Protein AF-A0A257VM19-F1 (afdb_monomer)

Foldseek 3Di:
DFLDDDPDDDDDDDPPDPPPDPVCPVVVVVVLVVQLVVCVVVVHNSVPDDDFQAHSVQQLVVNPPCRHVVSQAFDFDQKYKDWQDPDPPWIKIKIKGWAPPAPPPSFGWGAHNVGDIDGDSPPVHDDDADPVDHRDTDMDIDIGTDGDDPVVSVVVSVCRNPDFDKDWAQDPDPPGGTDIDTDD

pLDDT: mean 82.57, std 17.35, range [30.64, 97.19]

Solvent-accessible surface area (backbone atoms only — not comparable to full-atom values): 11112 Å² total; per-residue (Å²): 103,68,44,71,62,76,84,76,77,89,85,77,99,64,77,79,74,86,69,80,65,79,90,39,64,68,58,53,50,51,52,49,51,53,51,26,55,53,32,43,72,71,79,39,68,29,88,78,52,87,81,74,76,55,36,56,62,38,16,49,71,53,33,81,49,70,39,10,30,66,40,53,43,56,44,64,42,55,41,45,36,53,25,34,70,78,48,101,89,41,43,33,27,41,37,42,36,52,33,80,81,26,80,69,54,49,34,24,31,43,58,48,48,90,69,51,72,45,82,32,74,54,69,91,48,86,79,89,82,45,95,93,52,74,88,71,78,52,72,47,81,45,79,47,78,36,68,80,50,66,68,62,49,52,52,52,45,55,54,53,68,72,48,77,55,69,47,80,43,78,40,89,53,87,100,41,72,61,42,78,45,74,51,134

Mean predicted aligned error: 10.71 Å

Secondary structure (DSSP, 8-state):
-EEE---PPS----PPP----TT-HHHHHHHHHHHHHHHHHTTS-TTTS----S-HHHHHTT--STTSHHHHTT-B-SEEEEEEESSSS-EEEEEEEE-TTSTTSSPBEEE-TTS-EEE-TTSSS----BTTBPPP--EEEEEEESS--HHHHHHHHHHHHTSPPEEEEE--STT-SEEEEE--

Sequence (184 aa):
MACLCRRRRRGHHGGPPRLVRRDDAELLELVEMEVRELLSKYDFPGDDIPIVKGSALKALEGDQSDIGEPAIFGQQARWMDYSGPVTADAFEGITFFDHPTNPGHPTHWHVREDGWMGASLCFAEPRLLRKTEPLTLRYLLHLHRGAADQIRSDEAFSVFTMSTAYAVERSTKKHTTNEIHRLP

Radius of gyration: 19.86 Å; Cα contacts (8 Å, |Δi|>4): 270; chains: 1; bounding box: 45×41×55 Å

Structure (mmCIF, N/CA/C/O backbone):
data_AF-A0A257VM19-F1
#
_entry.id   AF-A0A257VM19-F1
#
loop_
_atom_site.group_PDB
_atom_site.id
_atom_site.type_symbol
_atom_site.label_atom_id
_atom_site.label_alt_id
_atom_site.label_comp_id
_atom_site.label_asym_id
_atom_site.label_entity_id
_atom_site.label_seq_id
_atom_site.pdbx_PDB_ins_code
_atom_site.Cartn_x
_atom_site.Cartn_y
_atom_site.Cartn_z
_atom_site.occupancy
_atom_site.B_iso_or_equiv
_atom_site.auth_seq_id
_atom_site.auth_comp_id
_atom_site.auth_asym_id
_atom_site.auth_atom_id
_atom_site.pdbx_PDB_model_num
ATOM 1 N N . MET A 1 1 ? 1.781 0.775 -7.401 1.00 36.59 1 MET A N 1
ATOM 2 C CA . MET A 1 1 ? 3.219 0.472 -7.226 1.00 36.59 1 MET A CA 1
ATOM 3 C C . MET A 1 1 ? 3.363 -1.042 -7.202 1.00 36.59 1 MET A C 1
ATOM 5 O O . MET A 1 1 ? 2.859 -1.668 -6.282 1.00 36.59 1 MET A O 1
ATOM 9 N N . ALA A 1 2 ? 3.908 -1.637 -8.264 1.00 31.80 2 ALA A N 1
ATOM 10 C CA . ALA A 1 2 ? 4.042 -3.088 -8.404 1.00 31.80 2 ALA A CA 1
ATOM 11 C C . ALA A 1 2 ? 5.532 -3.444 -8.429 1.00 31.80 2 ALA A C 1
ATOM 13 O O . ALA A 1 2 ? 6.249 -3.018 -9.337 1.00 31.80 2 ALA A O 1
ATOM 14 N N . CYS A 1 3 ? 6.013 -4.199 -7.440 1.00 38.19 3 CYS A N 1
ATOM 15 C CA . CYS A 1 3 ? 7.375 -4.726 -7.475 1.00 38.19 3 CYS A CA 1
ATOM 16 C C . CYS A 1 3 ? 7.392 -5.976 -8.368 1.00 38.19 3 CYS A C 1
ATOM 18 O O . CYS A 1 3 ? 7.113 -7.087 -7.924 1.00 38.19 3 CYS A O 1
ATOM 20 N N . LEU A 1 4 ? 7.623 -5.786 -9.671 1.00 36.88 4 LEU A N 1
ATOM 21 C CA . LEU A 1 4 ? 7.527 -6.857 -10.664 1.00 36.88 4 LEU A CA 1
ATOM 22 C C . LEU A 1 4 ? 8.773 -7.765 -10.617 1.00 36.88 4 LEU A C 1
ATOM 24 O O . LEU A 1 4 ? 9.817 -7.457 -11.197 1.00 36.88 4 LEU A O 1
ATOM 28 N N . CYS A 1 5 ? 8.667 -8.919 -9.958 1.00 30.64 5 CYS A N 1
ATOM 29 C CA . CYS A 1 5 ? 9.749 -9.899 -9.868 1.00 30.64 5 CYS A CA 1
ATOM 30 C C . CYS A 1 5 ? 9.895 -10.707 -11.178 1.00 30.64 5 CYS A C 1
ATOM 32 O O . CYS A 1 5 ? 9.277 -11.758 -11.361 1.00 30.64 5 CYS A O 1
ATOM 34 N N . ARG A 1 6 ? 10.732 -10.244 -12.121 1.00 31.14 6 ARG A N 1
ATOM 35 C CA . ARG A 1 6 ? 11.207 -11.065 -13.256 1.00 31.14 6 ARG A CA 1
ATOM 36 C C . ARG A 1 6 ? 12.610 -11.609 -12.978 1.00 31.14 6 ARG A C 1
ATOM 38 O O . ARG A 1 6 ? 13.604 -10.988 -13.345 1.00 31.14 6 ARG A O 1
ATOM 45 N N . ARG A 1 7 ? 12.713 -12.838 -12.459 1.00 33.19 7 ARG A N 1
ATOM 46 C CA . ARG A 1 7 ? 13.941 -13.643 -12.618 1.00 33.19 7 ARG A CA 1
ATOM 47 C C . ARG A 1 7 ? 14.093 -14.015 -14.099 1.00 33.19 7 ARG A C 1
ATOM 49 O O . ARG A 1 7 ? 13.407 -14.909 -14.592 1.00 33.19 7 ARG A O 1
ATOM 56 N N . ARG A 1 8 ? 14.974 -13.334 -14.842 1.00 38.38 8 ARG A N 1
ATOM 57 C CA . ARG A 1 8 ? 15.309 -13.726 -16.225 1.00 38.38 8 ARG A CA 1
ATOM 58 C C . ARG A 1 8 ? 15.985 -15.102 -16.230 1.00 38.38 8 ARG A C 1
ATOM 60 O O . ARG A 1 8 ? 17.098 -15.248 -15.730 1.00 38.38 8 ARG A O 1
ATOM 67 N N . ARG A 1 9 ? 15.372 -16.085 -16.903 1.00 39.03 9 ARG A N 1
ATOM 68 C CA . ARG A 1 9 ? 16.130 -17.185 -17.521 1.00 39.03 9 ARG A CA 1
ATOM 69 C C . ARG A 1 9 ? 17.025 -16.572 -18.606 1.00 39.03 9 ARG A C 1
ATOM 71 O O . ARG A 1 9 ? 16.548 -15.822 -19.456 1.00 39.03 9 ARG A O 1
ATOM 78 N N . ARG A 1 10 ? 18.333 -16.835 -18.536 1.00 40.00 10 ARG A N 1
ATOM 79 C CA . ARG A 1 10 ? 19.317 -16.391 -19.535 1.00 40.00 10 ARG A CA 1
ATOM 80 C C . ARG A 1 10 ? 18.990 -17.027 -20.889 1.00 40.00 10 ARG A C 1
ATOM 82 O O . ARG A 1 10 ? 18.909 -18.248 -20.966 1.00 40.00 10 ARG A O 1
ATOM 89 N N . GLY A 1 11 ? 18.849 -16.212 -21.936 1.00 41.19 11 GLY A N 1
ATOM 90 C CA . GLY A 1 11 ? 18.807 -16.702 -23.317 1.00 41.19 11 GLY A CA 1
ATOM 91 C C . GLY A 1 11 ? 17.977 -15.871 -24.295 1.00 41.19 11 GLY A C 1
ATOM 92 O O . GLY A 1 11 ? 16.984 -16.373 -24.805 1.00 41.19 11 GLY A O 1
ATOM 93 N N . HIS A 1 12 ? 18.384 -14.633 -24.600 1.00 34.91 12 HIS A N 1
ATOM 94 C CA . HIS A 1 12 ? 18.137 -14.053 -25.929 1.00 34.91 12 HIS A CA 1
ATOM 95 C C . HIS A 1 12 ? 19.078 -12.877 -26.211 1.00 34.91 12 HIS A C 1
ATOM 97 O O . HIS A 1 12 ? 19.196 -11.953 -25.406 1.00 34.91 12 HIS A O 1
ATOM 103 N N . HIS A 1 13 ? 19.756 -12.945 -27.358 1.00 38.19 13 HIS A N 1
ATOM 104 C CA . HIS A 1 13 ? 20.612 -11.901 -27.910 1.00 38.19 13 HIS A CA 1
ATOM 105 C C . HIS A 1 13 ? 19.753 -10.739 -28.425 1.00 38.19 13 HIS A C 1
ATOM 107 O O . HIS A 1 13 ? 19.359 -10.704 -29.584 1.00 38.19 13 HIS A O 1
ATOM 113 N N . GLY A 1 14 ? 19.464 -9.783 -27.551 1.00 34.56 14 GLY A N 1
ATOM 114 C CA . GLY A 1 14 ? 19.103 -8.421 -27.927 1.00 34.56 14 GLY A CA 1
ATOM 115 C C . GLY A 1 14 ? 20.105 -7.498 -27.252 1.00 34.56 14 GLY A C 1
ATOM 116 O O . GLY A 1 14 ? 20.353 -7.656 -26.055 1.00 34.56 14 GLY A O 1
ATOM 117 N N . GLY A 1 15 ? 20.725 -6.589 -28.009 1.00 35.25 15 GLY A N 1
ATOM 118 C CA . GLY A 1 15 ? 21.578 -5.545 -27.435 1.00 35.25 15 GLY A CA 1
ATOM 119 C C . GLY A 1 15 ? 20.854 -4.818 -26.294 1.00 35.25 15 GLY A C 1
ATOM 120 O O . GLY A 1 15 ? 19.618 -4.840 -26.253 1.00 35.25 15 GLY A O 1
ATOM 121 N N . PRO A 1 16 ? 21.592 -4.220 -25.340 1.00 35.06 16 PRO A N 1
ATOM 122 C CA . PRO A 1 16 ? 20.964 -3.563 -24.204 1.00 35.06 16 PRO A CA 1
ATOM 123 C C . PRO A 1 16 ? 19.919 -2.568 -24.732 1.00 35.06 16 PRO A C 1
ATOM 125 O O . PRO A 1 16 ? 20.239 -1.811 -25.657 1.00 35.06 16 PRO A O 1
ATOM 128 N N . PRO A 1 17 ? 18.676 -2.569 -24.206 1.00 41.53 17 PRO A N 1
ATOM 129 C CA . PRO A 1 17 ? 17.757 -1.477 -24.493 1.00 41.53 17 PRO A CA 1
ATOM 130 C C . PRO A 1 17 ? 18.511 -0.180 -24.202 1.00 41.53 17 PRO A C 1
ATOM 132 O O . PRO A 1 17 ? 19.258 -0.126 -23.221 1.00 41.53 17 PRO A O 1
ATOM 135 N N . ARG A 1 18 ? 18.395 0.825 -25.082 1.00 38.00 18 ARG A N 1
ATOM 136 C CA . ARG A 1 18 ? 18.985 2.143 -24.825 1.00 38.00 18 ARG A CA 1
ATOM 137 C C . ARG A 1 18 ? 18.375 2.647 -23.526 1.00 38.00 18 ARG A C 1
ATOM 139 O O . ARG A 1 18 ? 17.240 3.107 -23.506 1.00 38.00 18 ARG A O 1
ATOM 146 N N . LEU A 1 19 ? 19.112 2.458 -22.439 1.00 44.78 19 LEU A N 1
ATOM 147 C CA . LEU A 1 19 ? 18.777 2.981 -21.133 1.00 44.78 19 LEU A CA 1
ATOM 148 C C . LEU A 1 19 ? 18.814 4.494 -21.291 1.00 44.78 19 LEU A C 1
ATOM 150 O O . LEU A 1 19 ? 19.863 5.049 -21.627 1.00 44.78 19 LEU A O 1
ATOM 154 N N . VAL A 1 20 ? 17.659 5.131 -21.108 1.00 49.78 20 VAL A N 1
ATOM 155 C CA . VAL A 1 20 ? 17.572 6.574 -20.891 1.00 49.78 20 VAL A CA 1
ATOM 156 C C . VAL A 1 20 ? 18.590 6.895 -19.800 1.00 49.78 20 VAL A C 1
ATOM 158 O O . VAL A 1 20 ? 18.519 6.348 -18.696 1.00 49.78 20 VAL A O 1
ATOM 161 N N . ARG A 1 21 ? 19.621 7.669 -20.148 1.00 48.59 21 ARG A N 1
ATOM 162 C CA . ARG A 1 21 ? 20.646 8.055 -19.183 1.00 48.59 21 ARG A CA 1
ATOM 163 C C . ARG A 1 21 ? 20.006 9.047 -18.224 1.00 48.59 21 ARG A C 1
ATOM 165 O O . ARG A 1 21 ? 19.430 10.038 -18.649 1.00 48.59 21 ARG A O 1
ATOM 172 N N . ARG A 1 22 ? 20.102 8.731 -16.937 1.00 53.69 22 ARG A N 1
ATOM 173 C CA . ARG A 1 22 ? 19.497 9.471 -15.827 1.00 53.69 22 ARG A CA 1
ATOM 174 C C . ARG A 1 22 ? 20.017 10.907 -15.678 1.00 53.69 22 ARG A C 1
ATOM 176 O O . ARG A 1 22 ? 19.348 11.720 -15.056 1.00 53.69 22 ARG A O 1
ATOM 183 N N . ASP A 1 23 ? 21.178 11.208 -16.247 1.00 58.41 23 ASP A N 1
ATOM 184 C CA . ASP A 1 23 ? 21.854 12.499 -16.072 1.00 58.41 23 ASP A CA 1
ATOM 185 C C . ASP A 1 23 ? 21.185 13.649 -16.848 1.00 58.41 23 ASP A C 1
ATOM 187 O O . ASP A 1 23 ? 21.646 14.784 -16.784 1.00 58.41 23 ASP A O 1
ATOM 191 N N . ASP A 1 24 ? 20.108 13.362 -17.579 1.00 77.19 24 ASP A N 1
ATOM 192 C CA . ASP A 1 24 ? 19.344 14.337 -18.343 1.00 77.19 24 ASP A CA 1
ATOM 193 C C . ASP A 1 24 ? 17.990 14.582 -17.657 1.00 77.19 24 ASP A C 1
ATOM 195 O O . ASP A 1 24 ? 17.003 13.873 -17.877 1.00 77.19 24 ASP A O 1
ATOM 199 N N . ALA A 1 25 ? 17.981 15.553 -16.739 1.00 77.25 25 ALA A N 1
ATOM 200 C CA . ALA A 1 25 ? 16.782 15.954 -16.006 1.00 77.25 25 ALA A CA 1
ATOM 201 C C . ALA A 1 25 ? 15.661 16.412 -16.954 1.00 77.25 25 ALA A C 1
ATOM 203 O O . ALA A 1 25 ? 14.499 16.099 -16.703 1.00 77.25 25 ALA A O 1
ATOM 204 N N . GLU A 1 26 ? 16.017 17.059 -18.068 1.00 79.19 26 GLU A N 1
ATOM 205 C CA . GLU A 1 26 ? 15.070 17.515 -19.089 1.00 79.19 26 GLU A CA 1
ATOM 206 C C . GLU A 1 26 ? 14.408 16.317 -19.783 1.00 79.19 26 GLU A C 1
ATOM 208 O O . GLU A 1 26 ? 13.190 16.280 -19.956 1.00 79.19 26 GLU A O 1
ATOM 213 N N . LEU A 1 27 ? 15.186 15.277 -20.100 1.00 83.56 27 LEU A N 1
ATOM 214 C CA . LEU A 1 27 ? 14.659 14.043 -20.681 1.00 83.56 27 LEU A CA 1
ATOM 215 C C . LEU A 1 27 ? 13.752 13.279 -19.707 1.00 83.56 27 LEU A C 1
ATOM 217 O O . LEU A 1 27 ? 12.748 12.705 -20.125 1.00 83.56 27 LEU A O 1
ATOM 221 N N . LEU A 1 28 ? 14.079 13.255 -18.412 1.00 80.69 28 LEU A N 1
ATOM 222 C CA . LEU A 1 28 ? 13.238 12.608 -17.400 1.00 80.69 28 LEU A CA 1
ATOM 223 C C . LEU A 1 28 ? 11.915 13.345 -17.178 1.00 80.69 28 LEU A C 1
ATOM 225 O O . LEU A 1 28 ? 10.902 12.691 -16.940 1.00 80.69 28 LEU A O 1
ATOM 229 N N . GLU A 1 29 ? 11.918 14.676 -17.226 1.00 83.44 29 GLU A N 1
ATOM 230 C CA . GLU A 1 29 ? 10.693 15.478 -17.177 1.00 83.44 29 GLU A CA 1
ATOM 231 C C . GLU A 1 29 ? 9.843 15.270 -18.431 1.00 83.44 29 GLU A C 1
ATOM 233 O O . GLU A 1 29 ? 8.641 15.038 -18.313 1.00 83.44 29 GLU A O 1
ATOM 238 N N . LEU A 1 30 ? 10.463 15.236 -19.613 1.00 87.75 30 LEU A N 1
ATOM 239 C CA . LEU A 1 30 ? 9.763 14.965 -20.867 1.00 87.75 30 LEU A CA 1
ATOM 240 C C . LEU A 1 30 ? 9.096 13.583 -20.861 1.00 87.75 30 LEU A C 1
ATOM 242 O O . LEU A 1 30 ? 7.914 13.464 -21.172 1.00 87.75 30 LEU A O 1
ATOM 246 N N . VAL A 1 31 ? 9.828 12.545 -20.449 1.00 87.38 31 VAL A N 1
ATOM 247 C CA . VAL A 1 31 ? 9.279 11.185 -20.330 1.00 87.38 31 VAL A CA 1
ATOM 248 C C . VAL A 1 31 ? 8.143 11.142 -19.309 1.00 87.38 31 VAL A C 1
ATOM 250 O O . VAL A 1 31 ? 7.150 10.452 -19.525 1.00 87.38 31 VAL A O 1
ATOM 253 N N . GLU A 1 32 ? 8.262 11.865 -18.194 1.00 87.94 32 GLU A N 1
ATOM 254 C CA . GLU A 1 32 ?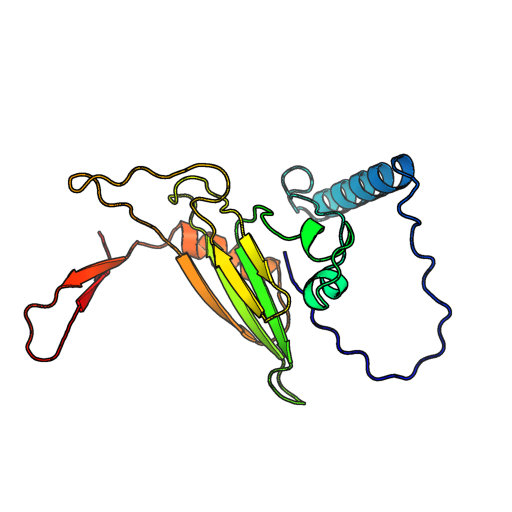 7.188 11.936 -17.206 1.00 87.94 32 GLU A CA 1
ATOM 255 C C . GLU A 1 32 ? 5.927 12.580 -17.796 1.00 87.94 32 GLU A C 1
ATOM 257 O O . GLU A 1 32 ? 4.845 12.014 -17.649 1.00 87.94 32 GLU A O 1
ATOM 262 N N . MET A 1 33 ? 6.060 13.699 -18.514 1.00 89.75 33 MET A N 1
ATOM 263 C CA . MET A 1 33 ? 4.943 14.347 -19.209 1.00 89.75 33 MET A CA 1
ATOM 264 C C . MET A 1 33 ? 4.287 13.410 -20.228 1.00 89.75 33 MET A C 1
ATOM 266 O O . MET A 1 33 ? 3.070 13.242 -20.200 1.00 89.75 33 MET A O 1
ATOM 270 N N . GLU A 1 34 ? 5.075 12.726 -21.062 1.00 90.81 34 GLU A N 1
ATOM 271 C CA . GLU A 1 34 ? 4.559 11.761 -22.043 1.00 90.81 34 GLU A CA 1
ATOM 272 C C . GLU A 1 34 ? 3.801 10.603 -21.375 1.00 90.81 34 GLU A C 1
ATOM 274 O O . GLU A 1 34 ? 2.755 10.169 -21.861 1.00 90.81 34 GLU A O 1
ATOM 279 N N . VAL A 1 35 ? 4.300 10.099 -20.241 1.00 89.88 35 VAL A N 1
ATOM 280 C CA . VAL A 1 35 ? 3.622 9.046 -19.472 1.00 89.88 35 VAL A CA 1
ATOM 281 C C . VAL A 1 35 ? 2.304 9.558 -18.893 1.00 89.88 35 VAL A C 1
ATOM 283 O O . VAL A 1 35 ? 1.307 8.837 -18.953 1.00 89.88 35 VAL A O 1
ATOM 286 N N . ARG A 1 36 ? 2.263 10.788 -18.368 1.00 92.19 36 ARG A N 1
ATOM 287 C CA . ARG A 1 36 ? 1.023 11.394 -17.856 1.00 92.19 36 ARG A CA 1
ATOM 288 C C . ARG A 1 36 ? -0.006 11.584 -18.963 1.00 92.19 36 ARG A C 1
ATOM 290 O O . ARG A 1 36 ? -1.149 11.165 -18.798 1.00 92.19 36 ARG A O 1
ATOM 297 N N . GLU A 1 37 ? 0.405 12.117 -20.111 1.00 90.56 37 GLU A N 1
ATOM 298 C CA . GLU A 1 37 ? -0.462 12.255 -21.285 1.00 90.56 37 GLU A CA 1
ATOM 299 C C . GLU A 1 37 ? -1.005 10.900 -21.752 1.00 90.56 37 GLU A C 1
ATOM 301 O O . GLU A 1 37 ? -2.188 10.774 -22.076 1.00 90.56 37 GLU A O 1
ATOM 306 N N . LEU A 1 38 ? -0.164 9.862 -21.745 1.00 91.50 38 LEU A N 1
ATOM 307 C CA . LEU A 1 38 ? -0.572 8.510 -22.104 1.00 91.50 38 LEU A CA 1
ATOM 308 C C . LEU A 1 38 ? -1.611 7.951 -21.125 1.00 91.50 38 LEU A C 1
ATOM 310 O O . LEU A 1 38 ? -2.595 7.364 -21.568 1.00 91.50 38 LEU A O 1
ATOM 314 N N . LEU A 1 39 ? -1.413 8.133 -19.817 1.00 87.62 39 LEU A N 1
ATOM 315 C CA . LEU A 1 39 ? -2.367 7.703 -18.792 1.00 87.62 39 LEU A CA 1
ATOM 316 C C . LEU A 1 39 ? -3.719 8.397 -18.978 1.00 87.62 39 LEU A C 1
ATOM 318 O O . LEU A 1 39 ? -4.738 7.714 -19.080 1.00 87.62 39 LEU A O 1
ATOM 322 N N . SER A 1 40 ? -3.716 9.723 -19.121 1.00 90.06 40 SER A N 1
ATOM 323 C CA . SER A 1 40 ? -4.930 10.514 -19.346 1.00 90.06 40 SER A CA 1
ATOM 324 C C . SER A 1 40 ? -5.647 10.123 -20.640 1.00 90.06 40 SER A C 1
ATOM 326 O O . SER A 1 40 ? -6.872 10.042 -20.668 1.00 90.06 40 SER A O 1
ATOM 328 N N . LYS A 1 41 ? -4.905 9.796 -21.707 1.00 91.94 41 LYS A N 1
ATOM 329 C CA . LYS A 1 41 ? -5.470 9.304 -22.975 1.00 91.94 41 LYS A CA 1
ATOM 330 C C . LYS A 1 41 ? -6.244 7.987 -22.829 1.00 91.94 41 LYS A C 1
ATOM 332 O O . LYS A 1 41 ? -7.145 7.736 -23.625 1.00 91.94 41 LYS A O 1
ATOM 337 N N . TYR A 1 42 ? -5.874 7.140 -21.872 1.00 88.25 42 TYR A N 1
ATOM 338 C CA . TYR A 1 42 ? -6.556 5.873 -21.589 1.00 88.25 42 TYR A CA 1
ATOM 339 C C . TYR A 1 42 ? -7.515 5.974 -20.391 1.00 88.25 42 TYR A C 1
ATOM 341 O O . TYR A 1 42 ? -7.805 4.959 -19.762 1.00 88.25 42 TYR A O 1
ATOM 349 N N . ASP A 1 43 ? -7.991 7.181 -20.071 1.00 84.62 43 ASP A N 1
ATOM 350 C CA . ASP A 1 43 ? -8.942 7.455 -18.986 1.00 84.62 43 ASP A CA 1
ATOM 351 C C . ASP A 1 43 ? -8.423 7.093 -17.576 1.00 84.62 43 ASP A C 1
ATOM 353 O O . ASP A 1 43 ? -9.201 6.911 -16.637 1.00 84.62 43 ASP A O 1
ATOM 357 N N . PHE A 1 44 ? -7.099 7.024 -17.394 1.00 82.12 44 PHE A N 1
ATOM 358 C CA . PHE A 1 44 ? -6.475 6.945 -16.072 1.00 82.12 44 PHE A CA 1
ATOM 359 C C . PHE A 1 44 ? -6.178 8.355 -15.532 1.00 82.12 44 PHE A C 1
ATOM 361 O O . PHE A 1 44 ? -5.909 9.264 -16.317 1.00 82.12 44 PHE A O 1
ATOM 368 N N . PRO A 1 45 ? -6.164 8.564 -14.200 1.00 78.56 45 PRO A N 1
ATOM 369 C CA . PRO A 1 45 ? -5.897 9.874 -13.601 1.00 78.56 45 PRO A CA 1
ATOM 370 C C . PRO A 1 45 ? -4.403 10.247 -13.688 1.00 78.56 45 PRO A C 1
ATOM 372 O O . PRO A 1 45 ? -3.673 10.178 -12.702 1.00 78.56 45 PRO A O 1
ATOM 375 N N . GLY A 1 46 ? -3.926 10.600 -14.886 1.00 82.56 46 GLY A N 1
ATOM 376 C CA . GLY A 1 46 ? -2.508 10.827 -15.189 1.00 82.56 46 GLY A CA 1
ATOM 377 C C . GLY A 1 46 ? -1.849 11.934 -14.363 1.00 82.56 46 GLY A C 1
ATOM 378 O O . GLY A 1 46 ? -0.679 11.805 -14.003 1.00 82.56 46 GLY A O 1
ATOM 379 N N . ASP A 1 47 ? -2.596 12.975 -13.997 1.00 81.62 47 ASP A N 1
ATOM 380 C CA . ASP A 1 47 ? -2.087 14.089 -13.184 1.00 81.62 47 ASP A CA 1
ATOM 381 C C . ASP A 1 47 ? -2.007 13.738 -11.691 1.00 81.62 47 ASP A C 1
ATOM 383 O O . ASP A 1 47 ? -1.067 14.138 -11.006 1.00 81.62 47 ASP A O 1
ATOM 387 N N . ASP A 1 48 ? -2.940 12.920 -11.198 1.00 76.69 48 ASP A N 1
ATOM 388 C CA . ASP A 1 48 ? -3.035 12.581 -9.774 1.00 76.69 48 ASP A CA 1
ATOM 389 C C . ASP A 1 48 ? -2.200 11.350 -9.390 1.00 76.69 48 ASP A C 1
ATOM 391 O O . ASP A 1 48 ? -1.973 11.094 -8.205 1.00 76.69 48 ASP A O 1
ATOM 395 N N . ILE A 1 49 ? -1.755 10.547 -10.367 1.00 79.25 49 ILE A N 1
ATOM 396 C CA . ILE A 1 49 ? -0.926 9.364 -10.112 1.00 79.25 49 ILE A CA 1
ATOM 397 C C . ILE A 1 49 ? 0.511 9.807 -9.780 1.00 79.25 49 ILE A C 1
ATOM 399 O O . ILE A 1 49 ? 1.175 10.441 -10.610 1.00 79.25 49 ILE A O 1
ATOM 403 N N . PRO A 1 50 ? 1.047 9.434 -8.601 1.00 79.06 50 PRO A N 1
ATOM 404 C CA . PRO A 1 50 ? 2.459 9.631 -8.299 1.00 79.06 50 PRO A CA 1
ATOM 405 C C . PRO A 1 50 ? 3.333 8.791 -9.239 1.00 79.06 50 PRO A C 1
ATOM 407 O O . PRO A 1 50 ? 3.139 7.578 -9.360 1.00 79.06 50 PRO A O 1
ATOM 410 N N . ILE A 1 51 ? 4.322 9.422 -9.875 1.00 82.31 51 ILE A N 1
ATOM 411 C CA . ILE A 1 51 ? 5.319 8.748 -10.715 1.00 82.31 51 ILE A CA 1
ATOM 412 C C . ILE A 1 51 ? 6.635 8.688 -9.940 1.00 82.31 51 ILE A C 1
ATOM 414 O O . ILE A 1 51 ? 7.226 9.712 -9.607 1.00 82.31 51 ILE A O 1
ATOM 418 N N . VAL A 1 52 ? 7.102 7.474 -9.650 1.00 82.19 52 VAL A N 1
ATOM 419 C CA . VAL A 1 52 ? 8.364 7.242 -8.935 1.00 82.19 52 VAL A CA 1
ATOM 420 C C . VAL A 1 52 ? 9.474 6.960 -9.945 1.00 82.19 52 VAL A C 1
ATOM 422 O O . VAL A 1 52 ? 9.406 5.993 -10.705 1.00 82.19 52 VAL A O 1
ATOM 425 N N . LYS A 1 53 ? 10.526 7.784 -9.932 1.00 83.56 53 LYS A N 1
ATOM 426 C CA . LYS A 1 53 ? 11.721 7.606 -10.769 1.00 83.56 53 LYS A CA 1
ATOM 427 C C . LYS A 1 53 ? 12.669 6.616 -10.088 1.00 83.56 53 LYS A C 1
ATOM 429 O O . LYS A 1 53 ? 13.429 6.991 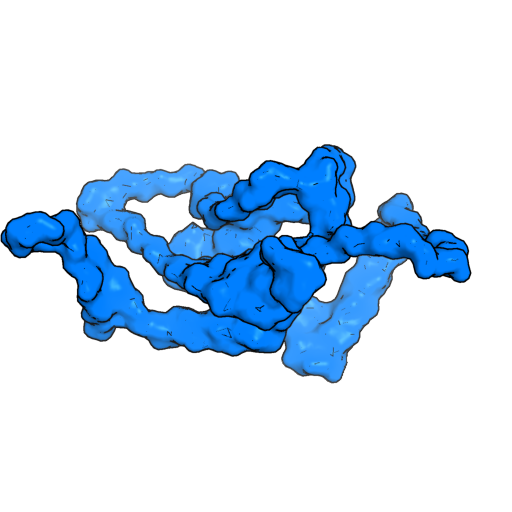-9.205 1.00 83.56 53 LYS A O 1
ATOM 434 N N . GLY A 1 54 ? 12.618 5.347 -10.484 1.00 80.31 54 GLY A N 1
ATOM 435 C CA . GLY A 1 54 ? 13.463 4.304 -9.901 1.00 80.31 54 GLY A CA 1
ATOM 436 C C . GLY A 1 54 ? 13.281 2.934 -10.550 1.00 80.31 54 GLY A C 1
ATOM 437 O O . GLY A 1 54 ? 12.503 2.762 -11.485 1.00 80.31 54 GLY A O 1
ATOM 438 N N . SER A 1 55 ? 14.016 1.944 -10.050 1.00 79.00 55 SER A N 1
ATOM 439 C CA . SER A 1 55 ? 13.959 0.551 -10.485 1.00 79.00 55 SER A CA 1
ATOM 440 C C . SER A 1 55 ? 13.532 -0.341 -9.326 1.00 79.00 55 SER A C 1
ATOM 442 O O . SER A 1 55 ? 14.303 -0.615 -8.408 1.00 79.00 55 SER A O 1
ATOM 444 N N . ALA A 1 56 ? 12.311 -0.871 -9.423 1.00 73.38 56 ALA A N 1
ATOM 445 C CA . ALA A 1 56 ? 11.795 -1.865 -8.482 1.00 73.38 56 ALA A CA 1
ATOM 446 C C . ALA A 1 56 ? 12.702 -3.098 -8.368 1.00 73.38 56 ALA A C 1
ATOM 448 O O . ALA A 1 56 ? 12.877 -3.637 -7.281 1.00 73.38 56 ALA A O 1
ATOM 449 N N . LEU A 1 57 ? 13.334 -3.506 -9.474 1.00 77.31 57 LEU A N 1
ATOM 450 C CA . LEU A 1 57 ? 14.282 -4.617 -9.468 1.00 77.31 57 LEU A CA 1
ATOM 451 C C . LEU A 1 57 ? 15.519 -4.294 -8.624 1.00 77.31 57 LEU A C 1
ATOM 453 O O . LEU A 1 57 ? 15.903 -5.092 -7.783 1.00 77.31 57 LEU A O 1
ATOM 457 N N . LYS A 1 58 ? 16.113 -3.116 -8.827 1.00 78.19 58 LYS A N 1
ATOM 458 C CA . LYS A 1 58 ? 17.310 -2.696 -8.088 1.00 78.19 58 LYS A CA 1
ATOM 459 C C . LYS A 1 58 ? 17.012 -2.509 -6.604 1.00 78.19 58 LYS A C 1
ATOM 461 O O . LYS A 1 58 ? 17.817 -2.902 -5.774 1.00 78.19 58 LYS A O 1
ATOM 466 N N . ALA A 1 59 ? 15.839 -1.973 -6.274 1.00 80.62 59 ALA A N 1
ATOM 467 C CA . ALA A 1 59 ? 15.386 -1.874 -4.892 1.00 80.62 59 ALA A CA 1
ATOM 468 C C . ALA A 1 59 ? 15.231 -3.245 -4.225 1.00 80.62 59 ALA A C 1
ATOM 470 O O . ALA A 1 59 ? 15.653 -3.421 -3.088 1.00 80.62 59 ALA A O 1
ATOM 471 N N . LEU A 1 60 ? 14.673 -4.226 -4.942 1.00 74.12 60 LEU A N 1
ATOM 472 C CA . LEU A 1 60 ? 14.576 -5.602 -4.455 1.00 74.12 60 LEU A CA 1
ATOM 473 C C . LEU A 1 60 ? 15.955 -6.260 -4.291 1.00 74.12 60 LEU A C 1
ATOM 475 O O . LEU A 1 60 ? 16.136 -7.093 -3.414 1.00 74.12 60 LEU A O 1
ATOM 479 N N . GLU A 1 61 ? 16.923 -5.887 -5.126 1.00 80.19 61 GLU A N 1
ATOM 480 C CA . GLU A 1 61 ? 18.321 -6.323 -5.032 1.00 80.19 61 GLU A CA 1
ATOM 481 C C . GLU A 1 61 ? 19.132 -5.540 -3.978 1.00 80.19 61 GLU A C 1
ATOM 483 O O . GLU A 1 61 ? 20.346 -5.723 -3.904 1.00 80.19 61 GLU A O 1
ATOM 488 N N . GLY A 1 62 ? 18.490 -4.658 -3.199 1.00 77.69 62 GLY A N 1
ATOM 489 C CA . GLY A 1 62 ? 19.140 -3.874 -2.144 1.00 77.69 62 GLY A CA 1
ATOM 490 C C . GLY A 1 62 ? 20.089 -2.794 -2.638 1.00 77.69 62 GLY A C 1
ATOM 491 O O . GLY A 1 62 ? 20.913 -2.291 -1.873 1.00 77.69 62 GLY A O 1
ATOM 492 N N . ASP A 1 63 ? 20.001 -2.425 -3.915 1.00 83.12 63 ASP A N 1
ATOM 493 C CA . ASP A 1 63 ? 20.815 -1.368 -4.497 1.00 83.12 63 ASP A CA 1
ATOM 494 C C . ASP A 1 63 ? 20.576 -0.059 -3.725 1.00 83.12 63 ASP A C 1
ATOM 496 O O . ASP A 1 63 ? 19.459 0.451 -3.657 1.00 83.12 63 ASP A O 1
ATOM 500 N N . GLN A 1 64 ? 21.637 0.481 -3.126 1.00 86.38 64 GLN A N 1
ATOM 501 C CA . GLN A 1 64 ? 21.585 1.718 -2.342 1.00 86.38 64 GLN A CA 1
ATOM 502 C C . GLN A 1 64 ? 21.805 2.973 -3.197 1.00 86.38 64 GLN A C 1
ATOM 504 O O . GLN A 1 64 ? 21.935 4.076 -2.667 1.00 86.38 64 GLN A O 1
ATOM 509 N N . SER A 1 65 ? 21.867 2.833 -4.524 1.00 85.69 65 SER A N 1
ATOM 510 C CA . SER A 1 65 ? 21.762 3.985 -5.411 1.00 85.69 65 SER A CA 1
ATOM 511 C C . SER A 1 65 ? 20.367 4.599 -5.329 1.00 85.69 65 SER A C 1
ATOM 513 O O . SER A 1 65 ? 19.372 3.968 -4.995 1.00 85.69 65 SER A O 1
ATOM 515 N N . ASP A 1 66 ? 20.291 5.855 -5.715 1.00 80.88 66 ASP A N 1
ATOM 516 C CA . ASP A 1 66 ? 19.072 6.640 -5.922 1.00 80.88 66 ASP A CA 1
ATOM 517 C C . ASP A 1 66 ? 18.017 6.045 -6.873 1.00 80.88 66 ASP A C 1
ATOM 519 O O . ASP A 1 66 ? 16.919 6.585 -6.951 1.00 80.88 66 ASP A O 1
ATOM 523 N N . ILE A 1 67 ? 18.314 4.960 -7.589 1.00 79.75 67 ILE A N 1
ATOM 524 C CA . ILE A 1 67 ? 17.339 4.208 -8.392 1.00 79.75 67 ILE A CA 1
ATOM 525 C C . ILE A 1 67 ? 16.976 2.850 -7.777 1.00 79.75 67 ILE A C 1
ATOM 527 O O . ILE A 1 67 ? 16.204 2.109 -8.381 1.00 79.75 67 ILE A O 1
ATOM 531 N N . GLY A 1 68 ? 17.549 2.498 -6.629 1.00 81.88 68 GLY A N 1
ATOM 532 C CA . GLY A 1 68 ? 17.266 1.276 -5.887 1.00 81.88 68 GLY A CA 1
ATOM 533 C C . GLY A 1 68 ? 16.340 1.518 -4.695 1.00 81.88 68 GLY A C 1
ATOM 534 O O . GLY A 1 68 ? 15.303 2.165 -4.835 1.00 81.88 68 GLY A O 1
ATOM 535 N N . GLU A 1 69 ? 16.681 0.980 -3.524 1.00 80.62 69 GLU A N 1
ATOM 536 C CA . GLU A 1 69 ? 15.841 1.044 -2.321 1.00 80.62 69 GLU A CA 1
ATOM 537 C C . GLU A 1 69 ? 15.486 2.488 -1.910 1.00 80.62 69 GLU A C 1
ATOM 539 O O . GLU A 1 69 ? 14.299 2.745 -1.676 1.00 80.62 69 GLU A O 1
ATOM 544 N N . PRO A 1 70 ? 16.423 3.462 -1.921 1.00 85.38 70 PRO A N 1
ATOM 545 C CA . PRO A 1 70 ? 16.113 4.862 -1.619 1.00 85.38 70 PRO A CA 1
ATOM 546 C C . PRO A 1 70 ? 15.023 5.489 -2.498 1.00 85.38 70 PRO A C 1
ATOM 548 O O . PRO A 1 70 ? 14.348 6.412 -2.055 1.00 85.38 70 PRO A O 1
ATOM 551 N N . ALA A 1 71 ? 14.824 5.003 -3.729 1.00 82.62 71 ALA A N 1
ATOM 552 C CA . ALA A 1 71 ? 13.799 5.536 -4.630 1.00 82.62 71 ALA A CA 1
ATOM 553 C C . ALA A 1 71 ? 12.373 5.147 -4.202 1.00 82.62 71 ALA A C 1
ATOM 555 O O . ALA A 1 71 ? 11.407 5.834 -4.533 1.00 82.62 71 ALA A O 1
ATOM 556 N N . ILE A 1 72 ? 12.240 4.019 -3.502 1.00 80.62 72 ILE A N 1
ATOM 557 C CA . ILE A 1 72 ? 10.971 3.336 -3.209 1.00 80.62 72 ILE A CA 1
ATOM 558 C C . ILE A 1 72 ? 10.616 3.443 -1.727 1.00 80.62 72 ILE A C 1
ATOM 560 O O . ILE A 1 72 ? 9.441 3.549 -1.373 1.00 80.62 72 ILE A O 1
ATOM 564 N N . PHE A 1 73 ? 11.623 3.431 -0.860 1.00 87.19 73 PHE A N 1
ATOM 565 C CA . PHE A 1 73 ? 11.441 3.521 0.575 1.00 87.19 73 PHE A CA 1
ATOM 566 C C . PHE A 1 73 ? 10.741 4.824 0.979 1.00 87.19 73 PHE A C 1
ATOM 568 O O . PHE A 1 73 ? 11.181 5.918 0.639 1.00 87.19 73 PHE A O 1
ATOM 575 N N . GLY A 1 74 ? 9.648 4.700 1.733 1.00 88.94 74 GLY A N 1
ATOM 576 C CA . GLY A 1 74 ? 8.869 5.833 2.220 1.00 88.94 74 GLY A CA 1
ATOM 577 C C . GLY A 1 74 ? 7.915 6.433 1.188 1.00 88.94 74 GLY A C 1
ATOM 578 O O . GLY A 1 74 ? 7.197 7.364 1.525 1.00 88.94 74 GLY A O 1
ATOM 579 N N . GLN A 1 75 ? 7.842 5.919 -0.043 1.00 89.38 75 GLN A N 1
ATOM 580 C CA . GLN A 1 75 ? 6.898 6.465 -1.019 1.00 89.38 75 GLN A CA 1
ATOM 581 C C . GLN A 1 75 ? 5.449 6.228 -0.582 1.00 89.38 75 GLN A C 1
ATOM 583 O O . GLN A 1 75 ? 5.111 5.174 -0.032 1.00 89.38 75 GLN A O 1
ATOM 588 N N . GLN A 1 76 ? 4.589 7.214 -0.834 1.00 91.44 76 GLN A N 1
ATOM 589 C CA . GLN A 1 76 ? 3.164 7.125 -0.534 1.00 91.44 76 GLN A CA 1
ATOM 590 C C . GLN A 1 76 ? 2.408 6.446 -1.674 1.00 91.44 76 GLN A C 1
ATOM 592 O O . GLN A 1 76 ? 2.590 6.768 -2.848 1.00 91.44 76 GLN A O 1
ATOM 597 N N . ALA A 1 77 ? 1.514 5.523 -1.328 1.00 91.69 77 ALA A N 1
ATOM 598 C CA . ALA A 1 77 ? 0.594 4.915 -2.284 1.00 91.69 77 ALA A CA 1
ATOM 599 C C . ALA A 1 77 ? -0.664 4.409 -1.573 1.00 91.69 77 ALA A C 1
ATOM 601 O O . ALA A 1 77 ? -0.600 3.984 -0.422 1.00 91.69 77 ALA A O 1
ATOM 602 N N . ARG A 1 78 ? -1.812 4.406 -2.262 1.00 94.62 78 ARG A N 1
ATOM 603 C CA . ARG A 1 78 ? -3.071 3.859 -1.709 1.00 94.62 78 ARG A CA 1
ATOM 604 C C . ARG A 1 78 ? -2.989 2.352 -1.458 1.00 94.62 78 ARG A C 1
ATOM 606 O O . ARG A 1 78 ? -3.690 1.814 -0.603 1.00 94.62 78 ARG A O 1
ATOM 613 N N . TRP A 1 79 ? -2.125 1.682 -2.213 1.00 94.50 79 TRP A N 1
ATOM 614 C CA . TRP A 1 79 ? -1.820 0.272 -2.066 1.00 94.50 79 TRP A CA 1
ATOM 615 C C . TRP A 1 79 ? -0.422 -0.058 -2.587 1.00 94.50 79 TRP A C 1
ATOM 617 O O . TRP A 1 79 ? 0.118 0.630 -3.460 1.00 94.50 79 TRP A O 1
ATOM 627 N N . MET A 1 80 ? 0.139 -1.140 -2.058 1.00 91.88 80 MET A N 1
ATOM 628 C CA . MET A 1 80 ? 1.405 -1.738 -2.473 1.00 91.88 80 MET A CA 1
ATOM 629 C C . MET A 1 80 ? 1.173 -3.205 -2.825 1.00 91.88 80 MET A C 1
ATOM 631 O O . MET A 1 80 ? 0.415 -3.885 -2.136 1.00 91.88 80 MET A O 1
ATOM 635 N N . ASP A 1 81 ? 1.835 -3.696 -3.871 1.00 92.50 81 ASP A N 1
ATOM 636 C CA . ASP A 1 81 ? 1.775 -5.107 -4.249 1.00 92.50 81 ASP A CA 1
ATOM 637 C C . ASP A 1 81 ? 3.131 -5.805 -4.142 1.00 92.50 81 ASP A C 1
ATOM 639 O O . ASP A 1 81 ? 4.152 -5.293 -4.616 1.00 92.50 81 ASP A O 1
ATOM 643 N N . TYR A 1 82 ? 3.099 -7.012 -3.580 1.00 88.94 82 TYR A N 1
ATOM 644 C CA . TYR A 1 82 ? 4.190 -7.969 -3.638 1.00 88.94 82 TYR A CA 1
ATOM 645 C C . TYR A 1 82 ? 3.716 -9.224 -4.367 1.00 88.94 82 TYR A C 1
ATOM 647 O O . TYR A 1 82 ? 2.940 -10.013 -3.824 1.00 88.94 82 TYR A O 1
ATOM 655 N N . SER A 1 83 ? 4.188 -9.416 -5.598 1.00 90.56 83 SER A N 1
ATOM 656 C CA . SER A 1 83 ? 3.840 -10.572 -6.421 1.00 90.56 83 SER A CA 1
ATOM 657 C C . SER A 1 83 ? 5.070 -11.189 -7.078 1.00 90.56 83 SER A C 1
ATOM 659 O O . SER A 1 83 ? 6.028 -10.516 -7.472 1.00 90.56 83 SER A O 1
ATOM 661 N N . GLY A 1 84 ? 5.069 -12.515 -7.158 1.00 89.62 84 GLY A N 1
ATOM 662 C CA . GLY A 1 84 ? 6.234 -13.271 -7.583 1.00 89.62 84 GLY A CA 1
ATOM 663 C C . GLY A 1 84 ? 5.940 -14.747 -7.835 1.00 89.62 84 GLY A C 1
ATOM 664 O O . GLY A 1 84 ? 4.858 -15.246 -7.516 1.00 89.62 84 GLY A O 1
ATOM 665 N N . PRO A 1 85 ? 6.917 -15.477 -8.397 1.00 91.12 85 PRO A N 1
ATOM 666 C CA . PRO A 1 85 ? 6.819 -16.922 -8.513 1.00 91.12 85 PRO A CA 1
ATOM 667 C C . PRO A 1 85 ? 6.847 -17.560 -7.116 1.00 91.12 85 PRO A C 1
ATOM 669 O O . PRO A 1 85 ? 7.819 -17.405 -6.378 1.00 91.12 85 PRO A O 1
ATOM 672 N N . VAL A 1 86 ? 5.795 -18.301 -6.771 1.00 90.81 86 VAL A N 1
ATOM 673 C CA . VAL A 1 86 ? 5.716 -19.108 -5.540 1.00 90.81 86 VAL A CA 1
ATOM 674 C C . VAL A 1 86 ? 6.230 -20.524 -5.797 1.00 90.81 86 VAL A C 1
ATOM 676 O O . VAL A 1 86 ? 6.872 -21.133 -4.944 1.00 90.81 86 VAL A O 1
ATOM 679 N N . THR A 1 87 ? 5.990 -21.042 -7.002 1.00 92.38 87 THR A N 1
ATOM 680 C CA . THR A 1 87 ? 6.548 -22.308 -7.498 1.00 92.38 87 THR A CA 1
ATOM 681 C C . THR A 1 87 ? 7.069 -22.117 -8.927 1.00 92.38 87 THR A C 1
ATOM 683 O O . THR A 1 87 ? 7.073 -21.001 -9.447 1.00 92.38 87 THR A O 1
ATOM 686 N N . ALA A 1 88 ? 7.520 -23.193 -9.581 1.00 90.56 88 ALA A N 1
ATOM 687 C CA . ALA A 1 88 ? 7.908 -23.135 -10.991 1.00 90.56 88 ALA A CA 1
ATOM 688 C C . ALA A 1 88 ? 6.741 -22.745 -11.921 1.00 90.56 88 ALA A C 1
ATOM 690 O O . ALA A 1 88 ? 6.982 -22.098 -12.939 1.00 90.56 88 ALA A O 1
ATOM 691 N N . ASP A 1 89 ? 5.507 -23.093 -11.540 1.00 93.44 89 ASP A N 1
ATOM 692 C CA . ASP A 1 89 ? 4.309 -22.960 -12.380 1.00 93.44 89 ASP A CA 1
ATOM 693 C C . ASP A 1 89 ? 3.248 -22.018 -11.780 1.00 93.44 89 ASP A C 1
ATOM 695 O O . ASP A 1 89 ? 2.226 -21.744 -12.410 1.00 93.44 89 ASP A O 1
ATOM 699 N N . ALA A 1 90 ? 3.473 -21.517 -10.561 1.00 90.81 90 ALA A N 1
ATOM 700 C CA . ALA A 1 90 ? 2.560 -20.617 -9.866 1.00 90.81 90 ALA A CA 1
ATOM 701 C C . ALA A 1 90 ? 3.208 -19.256 -9.623 1.00 90.81 90 ALA A C 1
ATOM 703 O O . ALA A 1 90 ? 4.302 -19.158 -9.060 1.00 90.81 90 ALA A O 1
ATOM 704 N N . PHE A 1 91 ? 2.484 -18.214 -10.013 1.00 93.50 91 PHE A N 1
ATOM 705 C CA . PHE A 1 91 ? 2.797 -16.824 -9.730 1.00 93.50 91 PHE A CA 1
ATOM 706 C C . PHE A 1 91 ? 1.616 -16.260 -8.954 1.00 93.50 91 PHE A C 1
ATOM 708 O O . PHE A 1 91 ? 0.484 -16.338 -9.427 1.00 93.50 91 PHE A O 1
ATOM 715 N N . GLU A 1 92 ? 1.871 -15.736 -7.767 1.00 95.12 92 GLU A N 1
ATOM 716 C CA . GLU A 1 92 ? 0.837 -15.263 -6.847 1.00 95.12 92 GLU A CA 1
ATOM 717 C C . GLU A 1 92 ? 1.313 -13.960 -6.203 1.00 95.12 92 GLU A C 1
ATOM 719 O O . GLU A 1 92 ? 2.499 -13.613 -6.269 1.00 95.12 92 GLU A O 1
ATOM 724 N N . GLY A 1 93 ? 0.401 -13.246 -5.558 1.00 93.44 93 GLY A N 1
ATOM 725 C CA . GLY A 1 93 ? 0.733 -12.008 -4.882 1.00 93.44 93 GLY A CA 1
ATOM 726 C C . GLY A 1 93 ? -0.194 -11.648 -3.741 1.00 93.44 93 GLY A C 1
ATOM 727 O O . GLY A 1 93 ? -1.247 -12.250 -3.520 1.00 93.44 93 GLY A O 1
ATOM 728 N N . ILE A 1 94 ? 0.247 -10.642 -2.999 1.00 94.69 94 ILE A N 1
ATOM 729 C CA . ILE A 1 94 ? -0.508 -10.010 -1.931 1.00 94.69 94 ILE A CA 1
ATOM 730 C C . ILE A 1 94 ? -0.474 -8.508 -2.180 1.00 94.69 94 ILE A C 1
ATOM 732 O O . ILE A 1 94 ? 0.598 -7.904 -2.237 1.00 94.69 94 ILE A O 1
ATOM 736 N N . THR A 1 95 ? -1.656 -7.908 -2.267 1.00 96.00 95 THR A N 1
ATOM 737 C CA . THR A 1 95 ? -1.823 -6.457 -2.313 1.00 96.00 95 THR A CA 1
ATOM 738 C C . THR A 1 95 ? -2.264 -5.956 -0.943 1.00 96.00 95 THR A C 1
ATOM 740 O O . THR A 1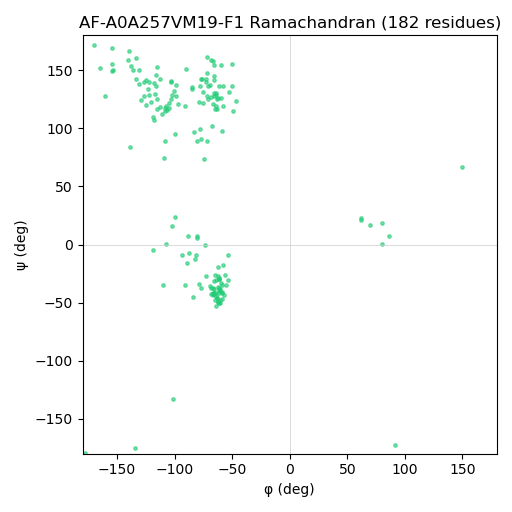 95 ? -3.222 -6.466 -0.356 1.00 96.00 95 THR A O 1
ATOM 743 N N . PHE A 1 96 ? -1.554 -4.959 -0.429 1.00 96.12 96 PHE A N 1
ATOM 744 C CA . PHE A 1 96 ? -1.788 -4.332 0.863 1.00 96.12 96 PHE A CA 1
ATOM 745 C C . PHE A 1 96 ? -2.370 -2.932 0.634 1.00 96.12 96 P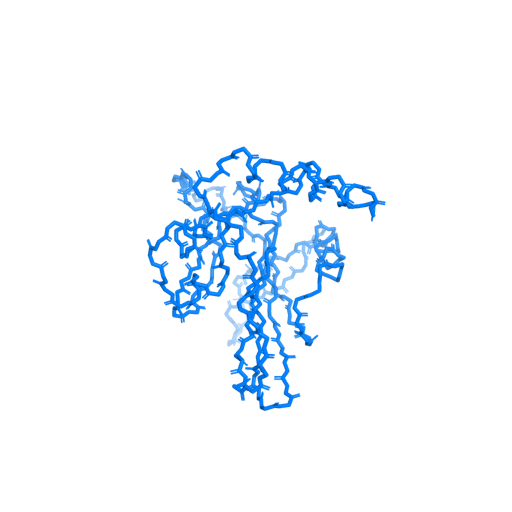HE A C 1
ATOM 747 O O . PHE A 1 96 ? -1.704 -2.067 0.069 1.00 96.12 96 PHE A O 1
ATOM 754 N N . PHE A 1 97 ? -3.615 -2.712 1.059 1.00 97.00 97 PHE A N 1
ATOM 755 C CA . PHE A 1 97 ? -4.343 -1.452 0.899 1.00 97.00 97 PHE A CA 1
ATOM 756 C C . PHE A 1 97 ? -4.402 -0.652 2.197 1.00 97.00 97 PHE A C 1
ATOM 758 O O . PHE A 1 97 ? -4.666 -1.211 3.265 1.00 97.00 97 PHE A O 1
ATOM 765 N N . ASP A 1 98 ? -4.249 0.662 2.069 1.00 97.19 98 ASP A N 1
ATOM 766 C CA . ASP A 1 98 ? -4.382 1.647 3.139 1.00 97.19 98 ASP A CA 1
ATOM 767 C C . ASP A 1 98 ? -5.712 2.399 3.006 1.00 97.19 98 ASP A C 1
ATOM 769 O O . ASP A 1 98 ? -5.991 2.991 1.968 1.00 97.19 98 ASP A O 1
ATOM 773 N N . HIS A 1 99 ? -6.567 2.359 4.027 1.00 97.12 99 HIS A N 1
ATOM 774 C CA . HIS A 1 99 ? -7.897 2.963 3.938 1.00 97.12 99 HIS A CA 1
ATOM 775 C C . HIS A 1 99 ? -7.839 4.501 4.061 1.00 97.12 99 HIS A C 1
ATOM 777 O O . HIS A 1 99 ? -7.137 4.994 4.943 1.00 97.12 99 HIS A O 1
ATOM 783 N N . PRO A 1 100 ? -8.656 5.276 3.315 1.00 96.56 100 PRO A N 1
ATOM 784 C CA . PRO A 1 100 ? -8.684 6.746 3.393 1.00 96.56 100 PRO A CA 1
ATOM 785 C C . PRO A 1 100 ? -8.997 7.354 4.764 1.00 96.56 100 PRO A C 1
ATOM 787 O O . PRO A 1 100 ? -8.733 8.528 4.998 1.00 96.56 100 PRO A O 1
ATOM 790 N N . THR A 1 101 ? -9.571 6.574 5.681 1.00 95.00 101 THR A N 1
ATOM 791 C CA . THR A 1 101 ? -9.835 7.017 7.062 1.00 95.00 101 THR A CA 1
ATOM 792 C C . THR A 1 101 ? -8.607 6.922 7.963 1.00 95.00 101 THR A C 1
ATOM 794 O O . THR A 1 101 ? -8.674 7.351 9.112 1.00 95.00 101 THR A O 1
ATOM 797 N N . ASN A 1 102 ? -7.517 6.307 7.500 1.00 95.00 102 ASN A N 1
ATOM 798 C CA . ASN A 1 102 ? -6.290 6.230 8.276 1.00 95.00 102 ASN A CA 1
ATOM 799 C C . ASN A 1 102 ? -5.611 7.605 8.309 1.00 95.00 102 ASN A C 1
ATOM 801 O O . ASN A 1 102 ? -5.563 8.302 7.291 1.00 95.00 102 ASN A O 1
ATOM 805 N N . PRO A 1 103 ? -5.054 8.014 9.459 1.00 93.31 103 PRO A N 1
ATOM 806 C CA . PRO A 1 103 ? -4.364 9.287 9.547 1.00 93.31 103 PRO A CA 1
ATOM 807 C C . PRO A 1 103 ? -3.110 9.277 8.669 1.00 93.31 103 PRO A C 1
ATOM 809 O O . PRO A 1 103 ? -2.268 8.388 8.782 1.00 93.31 103 PRO A O 1
ATOM 812 N N . GLY A 1 104 ? -2.982 10.290 7.810 1.00 91.69 104 GLY A N 1
ATOM 813 C CA . GLY A 1 104 ? -1.872 10.401 6.864 1.00 91.69 104 GLY A CA 1
ATOM 814 C C . GLY A 1 104 ? -2.024 9.553 5.600 1.00 91.69 104 GLY A C 1
ATOM 815 O O . GLY A 1 104 ? -1.017 9.309 4.945 1.00 91.69 104 GLY A O 1
ATOM 816 N N . HIS A 1 105 ? -3.240 9.106 5.260 1.00 93.88 105 HIS A N 1
ATOM 817 C CA . HIS A 1 105 ? -3.502 8.447 3.981 1.00 93.88 105 HIS A CA 1
ATOM 818 C C . HIS A 1 105 ? -3.137 9.352 2.781 1.00 93.88 105 HIS A C 1
ATOM 820 O O . HIS A 1 105 ? -3.532 10.522 2.775 1.00 93.88 105 HIS A O 1
ATOM 826 N N . PRO A 1 106 ? -2.480 8.815 1.733 1.00 94.44 106 PRO A N 1
ATOM 827 C CA . PRO A 1 106 ? -1.927 7.462 1.664 1.00 94.44 106 PRO A CA 1
ATOM 828 C C . PRO A 1 106 ? -0.691 7.281 2.550 1.00 94.44 106 PRO A C 1
ATOM 830 O O . PRO A 1 106 ? 0.201 8.127 2.568 1.00 94.44 106 PRO A O 1
ATOM 833 N N . THR A 1 107 ? -0.620 6.162 3.269 1.00 94.50 107 THR A N 1
ATOM 834 C CA . THR A 1 107 ? 0.513 5.842 4.142 1.00 94.50 107 THR A CA 1
ATOM 835 C C . THR A 1 107 ? 1.830 5.778 3.368 1.00 94.50 107 THR A C 1
ATOM 837 O O . THR A 1 107 ? 1.862 5.501 2.166 1.00 94.50 107 THR A O 1
ATOM 840 N N . HIS A 1 108 ? 2.929 6.020 4.077 1.00 93.88 108 HIS A N 1
ATOM 841 C CA . HIS A 1 108 ? 4.268 5.778 3.552 1.00 93.88 108 HIS A CA 1
ATOM 842 C C . HIS A 1 108 ? 4.552 4.279 3.637 1.00 93.88 108 HIS A C 1
ATOM 844 O O . HIS A 1 108 ? 4.258 3.651 4.658 1.00 93.88 108 HIS A O 1
ATOM 850 N N . TRP A 1 109 ? 5.133 3.700 2.591 1.00 92.56 109 TRP A N 1
ATOM 851 C CA . TRP A 1 109 ? 5.463 2.278 2.575 1.00 92.56 109 TRP A CA 1
ATOM 852 C C . TRP A 1 109 ? 6.928 2.042 2.918 1.00 92.56 109 TRP A C 1
ATOM 854 O O . TRP A 1 109 ? 7.838 2.596 2.302 1.00 92.56 109 TRP A O 1
ATOM 864 N N . HIS A 1 110 ? 7.167 1.165 3.883 1.00 90.25 110 HIS A N 1
ATOM 865 C CA . HIS A 1 110 ? 8.489 0.625 4.166 1.00 90.25 110 HIS A CA 1
ATOM 866 C C . HIS A 1 110 ? 8.657 -0.650 3.360 1.00 90.25 110 HIS A C 1
ATOM 868 O O . HIS A 1 110 ? 7.906 -1.600 3.558 1.00 90.25 110 HIS A O 1
ATOM 874 N N . VAL A 1 111 ? 9.646 -0.661 2.471 1.00 83.00 111 VAL A N 1
ATOM 875 C CA . VAL A 1 111 ? 10.055 -1.830 1.686 1.00 83.00 111 VAL A CA 1
ATOM 876 C C . VAL A 1 111 ? 11.555 -2.040 1.877 1.00 83.00 111 VAL A C 1
ATOM 878 O O . VAL A 1 111 ? 12.297 -1.060 1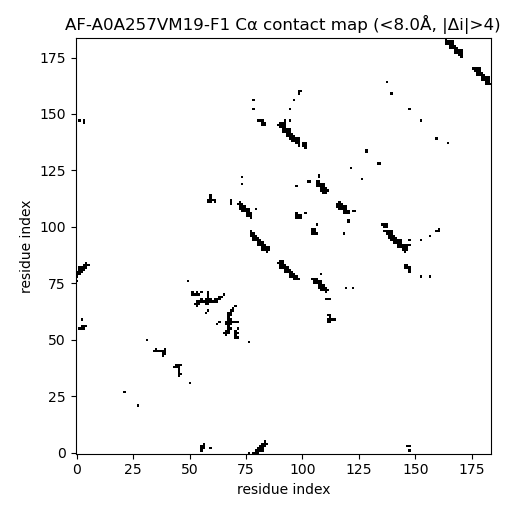.948 1.00 83.00 111 VAL A O 1
ATOM 881 N N . ARG A 1 112 ? 11.985 -3.296 1.997 1.00 81.25 112 ARG A N 1
ATOM 882 C CA . ARG A 1 112 ? 13.391 -3.708 2.145 1.00 81.25 112 ARG A CA 1
ATOM 883 C C . ARG A 1 112 ? 13.712 -4.868 1.199 1.00 81.25 112 ARG A C 1
ATOM 885 O O . ARG A 1 112 ? 12.812 -5.577 0.749 1.00 81.25 112 ARG A O 1
ATOM 892 N N . GLU A 1 113 ? 15.000 -5.077 0.939 1.00 74.19 113 GLU A N 1
ATOM 893 C CA . GLU A 1 113 ? 15.518 -6.172 0.097 1.00 74.19 113 GLU A CA 1
ATOM 894 C C . GLU A 1 113 ? 15.212 -7.580 0.637 1.00 74.19 113 GLU A C 1
ATOM 896 O O . GLU A 1 113 ? 15.074 -8.537 -0.122 1.00 74.19 113 GLU A O 1
ATOM 901 N N . ASP A 1 114 ? 15.045 -7.717 1.952 1.00 78.88 114 ASP A N 1
ATOM 902 C CA . ASP A 1 114 ? 14.761 -8.984 2.630 1.00 78.88 114 ASP A CA 1
ATOM 903 C C . ASP A 1 114 ? 13.276 -9.391 2.559 1.00 78.88 114 ASP A C 1
ATOM 905 O O . ASP A 1 114 ? 12.856 -10.372 3.177 1.00 78.88 114 ASP A O 1
ATOM 909 N N . GLY A 1 115 ? 12.477 -8.654 1.782 1.00 76.12 115 GLY A N 1
ATOM 910 C CA . GLY A 1 115 ? 11.060 -8.919 1.561 1.00 76.12 115 GLY A CA 1
ATOM 911 C C . GLY A 1 115 ? 10.143 -8.308 2.616 1.00 76.12 115 GLY A C 1
ATOM 912 O O . GLY A 1 115 ? 8.939 -8.573 2.590 1.00 76.12 115 GLY A O 1
ATOM 913 N N . TRP A 1 116 ? 10.661 -7.483 3.533 1.00 83.25 116 TRP A N 1
ATOM 914 C CA . TRP A 1 116 ? 9.798 -6.735 4.441 1.00 83.25 116 TRP A CA 1
ATOM 915 C C . TRP A 1 116 ? 9.015 -5.677 3.674 1.00 83.25 116 TRP A C 1
ATOM 917 O O . TRP A 1 116 ? 9.588 -4.830 2.989 1.00 83.25 116 TRP A O 1
ATOM 927 N N . MET A 1 117 ? 7.695 -5.707 3.850 1.00 87.38 117 MET A N 1
ATOM 928 C CA . MET A 1 117 ? 6.790 -4.648 3.427 1.00 87.38 117 MET A CA 1
ATOM 929 C C . MET A 1 117 ? 5.847 -4.276 4.572 1.00 87.38 117 MET A C 1
ATOM 931 O O . MET A 1 117 ? 5.325 -5.152 5.265 1.00 87.38 117 MET A O 1
ATOM 935 N N . GLY A 1 118 ? 5.605 -2.984 4.777 1.00 91.50 118 GLY A N 1
ATOM 936 C CA . GLY A 1 118 ? 4.689 -2.535 5.821 1.00 91.50 118 GLY A CA 1
ATOM 937 C C . GLY A 1 118 ? 4.263 -1.082 5.684 1.00 91.50 118 GLY A C 1
ATOM 938 O O . GLY A 1 118 ? 4.995 -0.249 5.154 1.00 91.50 118 GLY A O 1
ATOM 939 N N . ALA A 1 119 ? 3.068 -0.784 6.190 1.00 93.75 119 ALA A N 1
ATOM 940 C CA . ALA A 1 119 ? 2.589 0.582 6.336 1.00 93.75 119 ALA A CA 1
ATOM 941 C C . ALA A 1 119 ? 3.354 1.292 7.466 1.00 93.75 119 ALA A C 1
ATOM 943 O O . ALA A 1 119 ? 3.414 0.804 8.597 1.00 93.75 119 ALA A O 1
ATOM 944 N N . SER A 1 120 ? 3.903 2.469 7.181 1.00 93.75 120 SER A N 1
ATOM 945 C CA . SER A 1 120 ? 4.701 3.265 8.116 1.00 93.75 120 SER A CA 1
ATOM 946 C C . SER A 1 120 ? 3.951 4.513 8.556 1.00 93.75 120 SER A C 1
ATOM 948 O O . SER A 1 120 ? 4.274 5.636 8.180 1.00 93.75 120 SER A O 1
ATOM 950 N N . LEU A 1 121 ? 2.961 4.310 9.425 1.00 91.62 121 LEU A N 1
ATOM 951 C CA . LEU A 1 121 ? 2.079 5.371 9.926 1.00 91.62 121 LEU A CA 1
ATOM 952 C C . LEU A 1 121 ? 2.816 6.576 10.548 1.00 91.62 121 LEU A C 1
ATOM 954 O O . LEU A 1 121 ? 2.319 7.703 10.511 1.00 91.62 121 LEU A O 1
ATOM 958 N N . CYS A 1 122 ? 3.984 6.327 11.143 1.00 91.81 122 CYS A N 1
ATOM 959 C CA . CYS A 1 122 ? 4.792 7.330 11.837 1.00 91.81 122 CYS A CA 1
ATOM 960 C C . CYS A 1 122 ? 5.992 7.817 11.010 1.00 91.81 122 CYS A C 1
ATOM 962 O O . CYS A 1 122 ? 6.926 8.368 11.584 1.00 91.81 122 CYS A O 1
ATOM 964 N N . PHE A 1 123 ? 6.018 7.565 9.696 1.00 92.62 123 PHE A N 1
ATOM 965 C CA . PHE A 1 123 ? 7.164 7.922 8.858 1.00 92.62 123 PHE A CA 1
ATOM 966 C C . PHE A 1 123 ? 7.384 9.436 8.791 1.00 92.62 123 PHE A C 1
ATOM 968 O O . PHE A 1 123 ? 8.479 9.912 9.066 1.00 92.62 123 PHE A O 1
ATOM 975 N N . ALA A 1 124 ? 6.335 10.185 8.440 1.00 89.19 124 ALA A N 1
ATOM 976 C CA . ALA A 1 124 ? 6.417 11.634 8.279 1.00 89.19 124 ALA A CA 1
ATOM 977 C C . ALA A 1 124 ? 6.435 12.376 9.623 1.00 89.19 124 ALA A C 1
ATOM 979 O O . ALA A 1 124 ? 7.128 13.379 9.776 1.00 89.19 124 ALA A O 1
ATOM 980 N N . GLU A 1 125 ? 5.668 11.892 10.602 1.00 89.62 125 GLU A N 1
ATOM 981 C CA . GLU A 1 125 ? 5.479 12.575 11.879 1.00 89.62 125 GLU A CA 1
ATOM 982 C C . GLU A 1 125 ? 5.136 11.599 13.018 1.00 89.62 125 GLU A C 1
ATOM 984 O O . GLU A 1 125 ? 4.502 10.560 12.786 1.00 89.62 125 GLU A O 1
ATOM 989 N N . PRO A 1 126 ? 5.518 11.916 14.270 1.00 91.31 126 PRO A N 1
ATOM 990 C CA . PRO A 1 126 ? 5.129 11.123 15.427 1.00 91.31 126 PRO A CA 1
ATOM 991 C C . PRO A 1 126 ? 3.615 11.189 15.666 1.00 91.31 126 PRO A C 1
ATOM 993 O O . PRO A 1 126 ? 2.978 12.229 15.506 1.00 91.31 126 PRO A O 1
ATOM 996 N N . ARG A 1 127 ? 3.032 10.078 16.130 1.00 88.00 127 ARG A N 1
ATOM 997 C CA . ARG A 1 127 ? 1.607 9.988 16.480 1.00 88.00 127 ARG A CA 1
ATOM 998 C C . ARG A 1 127 ? 1.431 9.931 17.995 1.00 88.00 127 ARG A C 1
ATOM 1000 O O . ARG A 1 127 ? 1.898 8.999 18.647 1.00 88.00 127 ARG A O 1
ATOM 1007 N N . LEU A 1 128 ? 0.737 10.918 18.558 1.00 89.88 128 LEU A N 1
ATOM 1008 C CA . LEU A 1 128 ? 0.370 10.915 19.973 1.00 89.88 128 LEU A CA 1
ATOM 1009 C C . LEU A 1 128 ? -0.837 9.997 20.198 1.00 89.88 128 LEU A C 1
ATOM 1011 O O . LEU A 1 128 ? -1.898 10.221 19.625 1.00 89.88 128 LEU A O 1
ATOM 1015 N N . LEU A 1 129 ? -0.691 9.003 21.074 1.00 91.56 129 LEU A N 1
ATOM 1016 C CA . LEU A 1 129 ? -1.777 8.098 21.453 1.00 91.56 129 LEU A CA 1
ATOM 1017 C C . LEU A 1 129 ? -2.376 8.515 22.796 1.00 91.56 129 LEU A C 1
ATOM 1019 O O . LEU A 1 129 ? -1.653 8.738 23.769 1.00 91.56 129 LEU A O 1
ATOM 1023 N N . ARG A 1 130 ? -3.707 8.583 22.869 1.00 89.44 130 ARG A N 1
ATOM 1024 C CA . ARG A 1 130 ? -4.444 8.889 24.102 1.00 89.44 130 ARG A CA 1
ATOM 1025 C C . ARG A 1 130 ? -5.323 7.700 24.467 1.00 89.44 130 ARG A C 1
ATOM 1027 O O . ARG A 1 130 ? -5.978 7.122 23.613 1.00 89.44 130 ARG A O 1
ATOM 1034 N N . LYS A 1 131 ? -5.398 7.350 25.754 1.00 86.88 131 LYS A N 1
ATOM 1035 C CA . LYS A 1 131 ? -6.274 6.252 26.214 1.00 86.88 131 LYS A CA 1
ATOM 1036 C C . LYS A 1 131 ? -7.759 6.514 25.942 1.00 86.88 131 LYS A C 1
ATOM 1038 O O . LYS A 1 131 ? -8.522 5.572 25.794 1.00 86.88 131 LYS A O 1
ATOM 1043 N N . THR A 1 132 ? -8.154 7.783 25.909 1.00 92.56 132 THR A N 1
ATOM 1044 C CA . THR A 1 132 ? -9.531 8.227 25.657 1.00 92.56 132 THR A CA 1
ATOM 1045 C C . THR A 1 132 ? -9.890 8.268 24.173 1.00 92.56 132 THR A C 1
ATOM 1047 O O . THR A 1 132 ? -11.059 8.420 23.849 1.00 92.56 132 THR A O 1
ATOM 1050 N N . GLU A 1 133 ? -8.902 8.161 23.284 1.00 87.88 133 GLU A N 1
ATOM 1051 C CA . GLU A 1 133 ? -9.069 8.282 21.838 1.00 87.88 133 GLU A CA 1
ATOM 1052 C C . GLU A 1 133 ? -8.212 7.200 21.163 1.00 87.88 133 GLU A C 1
ATOM 1054 O O . GLU A 1 133 ? -7.042 7.433 20.840 1.00 87.88 133 GLU A O 1
ATOM 1059 N N . PRO A 1 134 ? -8.741 5.969 21.046 1.00 86.62 134 PRO A N 1
ATOM 1060 C CA . PRO A 1 134 ? -7.991 4.868 20.468 1.00 86.62 134 PRO A CA 1
ATOM 1061 C C . PRO A 1 134 ? -7.717 5.131 18.985 1.00 86.62 134 PRO A C 1
ATOM 1063 O O . PRO A 1 134 ? -8.624 5.413 18.201 1.00 86.62 134 PRO A O 1
ATOM 1066 N N . LEU A 1 135 ? -6.454 4.978 18.590 1.00 89.44 135 LEU A N 1
ATOM 1067 C CA . LEU A 1 135 ? -6.065 5.011 17.187 1.00 89.44 135 LEU A CA 1
ATOM 1068 C C . LEU A 1 135 ? -6.699 3.821 16.459 1.00 89.44 135 LEU A C 1
ATOM 1070 O O . LEU A 1 135 ? -6.375 2.667 16.739 1.00 89.44 135 LEU A O 1
ATOM 1074 N N . THR A 1 136 ? -7.575 4.119 15.505 1.00 89.19 136 THR A N 1
ATOM 1075 C CA . THR A 1 136 ? -8.215 3.116 14.652 1.00 89.19 136 THR A CA 1
ATOM 1076 C C . THR A 1 136 ? -7.548 3.121 13.286 1.00 89.19 136 THR A C 1
ATOM 107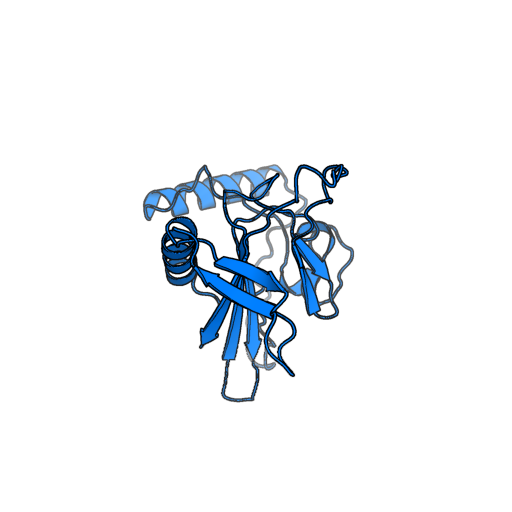8 O O . THR A 1 136 ? -7.464 4.163 12.641 1.00 89.19 136 THR A O 1
ATOM 1081 N N . LEU A 1 137 ? -7.081 1.952 12.850 1.00 92.44 137 LEU A N 1
ATO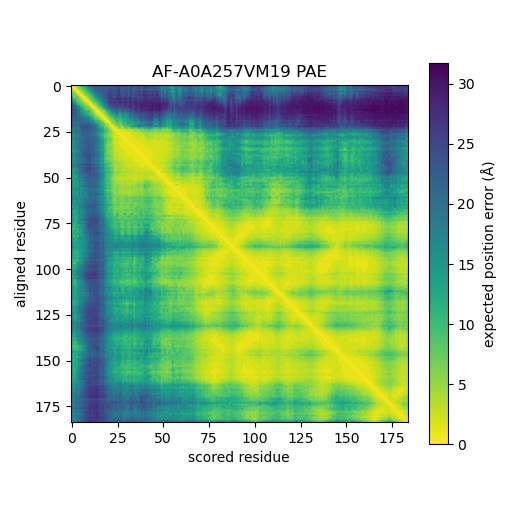M 1082 C CA . LEU A 1 137 ? -6.450 1.758 11.549 1.00 92.44 137 LEU A CA 1
ATOM 1083 C C . LEU A 1 137 ? -7.212 0.698 10.764 1.00 92.44 137 LEU A C 1
ATOM 1085 O O . LEU A 1 137 ? -7.630 -0.321 11.315 1.00 92.44 137 LEU A O 1
ATOM 1089 N N . ARG A 1 138 ? -7.371 0.931 9.467 1.00 94.56 138 ARG A N 1
ATOM 1090 C CA . ARG A 1 138 ? -8.073 0.050 8.543 1.00 94.56 138 ARG A CA 1
ATOM 1091 C C . ARG A 1 138 ? -7.163 -0.302 7.383 1.00 94.56 138 ARG A C 1
ATOM 1093 O O . ARG A 1 138 ? -6.736 0.558 6.622 1.00 94.56 138 ARG A O 1
ATOM 1100 N N . TYR A 1 139 ? -6.916 -1.590 7.237 1.00 95.44 139 TYR A N 1
ATOM 1101 C CA . TYR A 1 139 ? -6.064 -2.139 6.200 1.00 95.44 139 TYR A CA 1
ATOM 1102 C C . TYR A 1 139 ? -6.727 -3.368 5.588 1.00 95.44 139 TYR A C 1
ATOM 1104 O O . TYR A 1 139 ? -7.451 -4.085 6.282 1.00 95.44 139 TYR A O 1
ATOM 1112 N N . LEU A 1 140 ? -6.459 -3.623 4.310 1.00 95.50 140 LEU A N 1
ATOM 1113 C CA . LEU A 1 140 ? -6.872 -4.851 3.634 1.00 95.50 140 LEU A CA 1
ATOM 1114 C C . LEU A 1 140 ? -5.647 -5.553 3.051 1.00 95.50 140 LEU A C 1
ATOM 1116 O O . LEU A 1 140 ? -4.826 -4.926 2.389 1.00 95.50 140 LEU A O 1
ATOM 1120 N N . LEU A 1 141 ? -5.563 -6.862 3.275 1.00 95.06 141 LEU A N 1
ATOM 1121 C CA . LEU A 1 141 ? -4.649 -7.757 2.574 1.00 95.06 141 LEU A CA 1
ATOM 1122 C C . LEU A 1 141 ? -5.465 -8.599 1.596 1.00 95.06 141 LEU A C 1
ATOM 1124 O O . LEU A 1 141 ? -6.318 -9.386 2.006 1.00 95.06 141 LEU A O 1
ATOM 1128 N N . HIS A 1 142 ? -5.212 -8.423 0.307 1.00 95.75 142 HIS A N 1
ATOM 1129 C CA . HIS A 1 142 ? -5.853 -9.174 -0.764 1.00 95.75 142 HIS A CA 1
ATOM 1130 C C . HIS A 1 142 ? -4.844 -10.136 -1.371 1.00 95.75 142 HIS A C 1
ATOM 1132 O O . HIS A 1 142 ? -3.842 -9.710 -1.939 1.00 95.75 142 HIS A O 1
ATOM 1138 N N . LEU A 1 143 ? -5.121 -11.431 -1.261 1.00 95.56 143 LEU A N 1
ATOM 1139 C CA . LEU A 1 143 ? -4.351 -12.454 -1.952 1.00 95.56 143 LEU A CA 1
ATOM 1140 C C . LEU A 1 143 ? -4.897 -12.608 -3.366 1.00 95.56 143 LEU A C 1
ATOM 1142 O O . LEU A 1 143 ? -6.111 -12.710 -3.561 1.00 95.56 143 LEU A O 1
ATOM 1146 N N . HIS A 1 144 ? -4.010 -12.655 -4.349 1.00 95.00 144 HIS A N 1
ATOM 1147 C CA . HIS A 1 144 ? -4.393 -12.790 -5.743 1.00 95.00 144 HIS A CA 1
ATOM 1148 C C . HIS A 1 144 ? -3.452 -13.720 -6.500 1.00 95.00 144 HIS A C 1
ATOM 1150 O O . HIS A 1 144 ? -2.322 -13.982 -6.090 1.00 95.00 144 HIS A O 1
ATOM 1156 N N . ARG A 1 145 ? -3.977 -14.226 -7.616 1.00 94.75 145 ARG A N 1
ATOM 1157 C CA . ARG A 1 145 ? -3.255 -15.073 -8.554 1.00 94.75 145 ARG A CA 1
ATOM 1158 C C . ARG A 1 145 ? -2.752 -14.251 -9.720 1.00 94.75 145 ARG A C 1
ATOM 1160 O O . ARG A 1 145 ? -3.521 -13.491 -10.307 1.00 94.75 145 ARG A O 1
ATOM 1167 N N . GLY A 1 146 ? -1.513 -14.512 -10.112 1.00 92.38 146 GLY A N 1
ATOM 1168 C CA . GLY A 1 146 ? -0.821 -13.805 -11.174 1.00 92.38 146 GLY A CA 1
ATOM 1169 C C . GLY A 1 146 ? -0.019 -12.612 -10.667 1.00 92.38 146 GLY A C 1
ATOM 1170 O O . GLY A 1 146 ? 0.195 -12.424 -9.470 1.00 92.38 146 GLY A O 1
ATOM 1171 N N . ALA A 1 147 ? 0.498 -11.845 -11.621 1.00 89.00 147 ALA A N 1
ATOM 1172 C CA . ALA A 1 147 ? 1.172 -10.590 -11.328 1.00 89.00 147 ALA A CA 1
ATOM 1173 C C . ALA A 1 147 ? 0.169 -9.521 -10.888 1.00 89.00 147 ALA A C 1
ATOM 1175 O O . ALA A 1 147 ? -1.024 -9.637 -11.167 1.00 89.00 147 ALA A O 1
ATOM 1176 N N . ALA A 1 148 ? 0.680 -8.472 -10.243 1.00 86.88 148 ALA A N 1
ATOM 1177 C CA . ALA A 1 148 ? -0.093 -7.278 -9.932 1.00 86.88 148 ALA A CA 1
ATOM 1178 C C . ALA A 1 148 ? -0.895 -6.803 -11.155 1.00 86.88 148 ALA A C 1
ATOM 1180 O O . ALA A 1 148 ? -0.321 -6.514 -12.208 1.00 86.88 148 ALA A O 1
ATOM 1181 N N . ASP A 1 149 ? -2.208 -6.686 -10.986 1.00 89.06 149 ASP A N 1
ATOM 1182 C CA . ASP A 1 149 ? -3.110 -6.076 -11.956 1.00 89.06 149 ASP A CA 1
ATOM 1183 C C . ASP A 1 149 ? -3.653 -4.785 -11.345 1.00 89.06 149 ASP A C 1
ATOM 1185 O O . ASP A 1 149 ? -4.278 -4.799 -10.280 1.00 89.06 149 ASP A O 1
ATOM 1189 N N . GLN A 1 150 ? -3.359 -3.659 -11.993 1.00 84.50 150 GLN A N 1
ATOM 1190 C CA . GLN A 1 150 ? -3.728 -2.344 -11.485 1.00 84.50 150 GLN A CA 1
ATOM 1191 C C . GLN A 1 150 ? -5.243 -2.140 -11.464 1.00 84.50 150 GLN A C 1
ATOM 1193 O O . GLN A 1 150 ? -5.757 -1.661 -10.459 1.00 84.50 150 GLN A O 1
ATOM 1198 N N . ILE A 1 151 ? -5.952 -2.542 -12.522 1.00 87.50 151 ILE A N 1
ATOM 1199 C CA . ILE A 1 151 ? -7.405 -2.365 -12.629 1.00 87.50 151 ILE A CA 1
ATOM 1200 C C . ILE A 1 151 ? -8.079 -3.149 -11.508 1.00 87.50 151 ILE A C 1
ATOM 1202 O O . ILE A 1 151 ? -8.847 -2.592 -10.728 1.00 87.50 151 ILE A O 1
ATOM 1206 N N . ARG A 1 152 ? -7.703 -4.420 -11.345 1.00 91.69 152 ARG A N 1
ATOM 1207 C CA . ARG A 1 152 ? -8.242 -5.269 -10.280 1.00 91.69 152 ARG A CA 1
ATOM 1208 C C . ARG A 1 152 ? -7.901 -4.741 -8.884 1.00 91.69 152 ARG A C 1
ATOM 1210 O O . ARG A 1 152 ? -8.709 -4.865 -7.965 1.00 91.69 152 ARG A O 1
ATOM 1217 N N . SER A 1 153 ? -6.704 -4.183 -8.704 1.00 93.06 153 SER A N 1
ATOM 1218 C CA . SER A 1 153 ? -6.294 -3.591 -7.425 1.00 93.06 153 SER A CA 1
ATOM 1219 C C . SER A 1 153 ? -7.093 -2.327 -7.118 1.00 93.06 153 SER A C 1
ATOM 1221 O O . SER A 1 153 ? -7.554 -2.164 -5.993 1.00 93.06 153 SER A O 1
ATOM 1223 N N . ASP A 1 154 ? -7.321 -1.464 -8.106 1.00 90.62 154 ASP A N 1
ATOM 1224 C CA . ASP A 1 154 ? -8.119 -0.249 -7.943 1.00 90.62 154 ASP A CA 1
ATOM 1225 C C . ASP A 1 154 ? -9.612 -0.565 -7.729 1.00 90.62 154 ASP A C 1
ATOM 1227 O O . ASP A 1 154 ? -10.261 0.074 -6.900 1.00 90.62 154 ASP A O 1
ATOM 1231 N N . GLU A 1 155 ? -10.153 -1.607 -8.366 1.00 94.56 155 GLU A N 1
ATOM 1232 C CA . GLU A 1 155 ? -11.496 -2.126 -8.073 1.00 94.56 155 GLU A CA 1
ATOM 1233 C C . GLU A 1 155 ? -11.603 -2.650 -6.634 1.00 94.56 155 GLU A C 1
ATOM 1235 O O . GLU A 1 155 ? -12.516 -2.272 -5.895 1.00 94.56 155 GLU A O 1
ATOM 1240 N N . ALA A 1 156 ? -10.649 -3.485 -6.205 1.00 95.56 156 ALA A N 1
ATOM 1241 C CA . ALA A 1 156 ? -10.597 -4.000 -4.838 1.00 95.56 156 ALA A CA 1
ATOM 1242 C C . ALA A 1 156 ? -10.451 -2.865 -3.813 1.00 95.56 156 ALA A C 1
ATOM 1244 O O . ALA A 1 156 ? -11.095 -2.897 -2.762 1.00 95.56 156 ALA A O 1
ATOM 1245 N N . PHE A 1 157 ? -9.659 -1.840 -4.135 1.00 96.06 157 PHE A N 1
ATOM 1246 C CA . PHE A 1 157 ? -9.529 -0.636 -3.328 1.00 96.06 157 PHE A CA 1
ATOM 1247 C C . PHE A 1 157 ? -10.864 0.104 -3.208 1.00 96.06 157 PHE A C 1
ATOM 1249 O O . PHE A 1 157 ? -11.294 0.369 -2.091 1.00 96.06 157 PHE A O 1
ATOM 1256 N N . SER A 1 158 ? -11.568 0.368 -4.313 1.00 95.75 158 SER A N 1
ATOM 1257 C CA . SER A 1 158 ? -12.889 1.015 -4.291 1.00 95.75 158 SER A CA 1
ATOM 1258 C C . SER A 1 158 ? -13.916 0.228 -3.469 1.00 95.75 158 SER A C 1
ATOM 1260 O O . SER A 1 158 ? -14.667 0.804 -2.685 1.00 95.75 158 SER A O 1
ATOM 1262 N N . VAL A 1 159 ? -13.935 -1.103 -3.581 1.00 96.31 159 VAL A N 1
ATOM 1263 C CA . VAL A 1 159 ? -14.798 -1.945 -2.733 1.00 96.31 159 VAL A CA 1
ATOM 1264 C C . VAL A 1 159 ? -14.401 -1.824 -1.260 1.00 96.31 159 VAL A C 1
ATOM 1266 O O . VAL A 1 159 ? -15.264 -1.736 -0.384 1.00 96.31 159 VAL A O 1
ATOM 1269 N N . PHE A 1 160 ? -13.101 -1.801 -0.969 1.00 96.31 160 PHE A N 1
ATOM 1270 C CA . PHE A 1 160 ? -12.590 -1.679 0.389 1.00 96.31 160 PHE A CA 1
ATOM 1271 C C . PHE A 1 160 ? -12.927 -0.328 1.025 1.00 96.31 160 PHE A C 1
ATOM 1273 O O . PHE A 1 160 ? -13.346 -0.307 2.183 1.00 96.31 160 PHE A O 1
ATOM 1280 N N . THR A 1 161 ? -12.814 0.781 0.292 1.00 95.75 161 THR A N 1
ATOM 1281 C CA . THR A 1 161 ? -13.130 2.119 0.821 1.00 95.75 161 THR A CA 1
ATOM 1282 C C . THR A 1 161 ? -14.606 2.276 1.188 1.00 95.75 161 THR A C 1
ATOM 1284 O O . THR A 1 161 ? -14.936 2.980 2.140 1.00 95.75 161 THR A O 1
ATOM 1287 N N . MET A 1 162 ? -15.493 1.570 0.482 1.00 95.19 162 MET A N 1
ATOM 1288 C CA . MET A 1 162 ? -16.929 1.518 0.778 1.00 95.19 162 MET A CA 1
ATOM 1289 C C . MET A 1 162 ? -17.303 0.432 1.796 1.00 95.19 162 MET A C 1
ATOM 1291 O O . MET A 1 162 ? -18.457 0.343 2.217 1.00 95.19 162 MET A O 1
ATOM 1295 N N . SER A 1 163 ? -16.359 -0.429 2.184 1.00 93.38 163 SER A N 1
ATOM 1296 C CA . SER A 1 163 ? -16.645 -1.543 3.081 1.00 93.38 163 SER A CA 1
ATOM 1297 C C . SER A 1 163 ? -16.909 -1.066 4.505 1.00 93.38 163 SER A C 1
ATOM 1299 O O . SER A 1 163 ? -16.294 -0.118 5.005 1.00 93.38 163 SER A O 1
ATOM 1301 N N . THR A 1 164 ? -17.782 -1.782 5.203 1.00 91.81 164 THR A N 1
ATOM 1302 C CA . THR A 1 164 ? -18.004 -1.571 6.628 1.00 91.81 164 THR A CA 1
ATOM 1303 C C . THR A 1 164 ? -16.782 -2.010 7.434 1.00 91.81 164 THR A C 1
ATOM 1305 O O . THR A 1 164 ? -16.188 -3.060 7.174 1.00 91.81 164 THR A O 1
ATOM 1308 N N . ALA A 1 165 ? -16.401 -1.209 8.426 1.00 89.75 165 ALA A N 1
ATOM 1309 C CA . ALA A 1 165 ? -15.313 -1.543 9.333 1.00 89.75 165 ALA A CA 1
ATOM 1310 C C . ALA A 1 165 ? -15.676 -2.733 10.239 1.00 89.75 165 ALA A C 1
ATOM 1312 O O . ALA A 1 165 ? -16.847 -3.034 10.468 1.00 89.75 165 ALA A O 1
ATOM 1313 N N . TYR A 1 166 ? -14.654 -3.397 10.774 1.00 88.69 166 TYR A N 1
ATOM 1314 C CA . TYR A 1 166 ? -14.809 -4.420 11.803 1.00 88.69 166 TYR A CA 1
ATOM 1315 C C . TYR A 1 166 ? -14.197 -3.912 13.102 1.00 88.69 166 TYR A C 1
ATOM 1317 O O . TYR A 1 166 ? -13.144 -3.274 13.078 1.00 88.69 166 TYR A O 1
ATOM 1325 N N . ALA A 1 167 ? -14.830 -4.229 14.222 1.00 87.50 167 ALA A N 1
ATOM 1326 C CA . ALA A 1 167 ? -14.253 -4.060 15.541 1.00 87.50 167 ALA A CA 1
ATOM 1327 C C . ALA A 1 167 ? -13.795 -5.415 16.079 1.00 87.50 167 ALA A C 1
ATOM 1329 O O . ALA A 1 167 ? -14.433 -6.450 15.870 1.00 87.50 167 ALA A O 1
ATOM 1330 N N . VAL A 1 168 ? -12.642 -5.384 16.743 1.00 88.62 168 VAL A N 1
ATOM 1331 C CA . VAL A 1 168 ? -12.049 -6.528 17.429 1.00 88.62 168 VAL A CA 1
ATOM 1332 C C . VAL A 1 168 ? -12.126 -6.234 18.916 1.00 88.62 168 VAL A C 1
ATOM 1334 O O . VAL A 1 168 ? -11.458 -5.327 19.409 1.00 88.62 168 VAL A O 1
ATOM 1337 N N . GLU A 1 169 ? -12.940 -6.998 19.628 1.00 89.81 16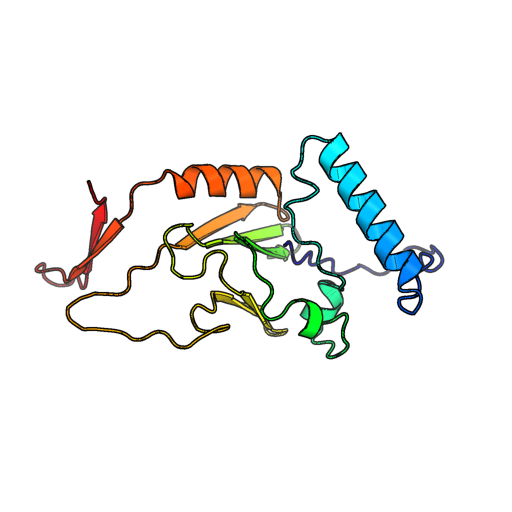9 GLU A N 1
ATOM 1338 C CA . GLU A 1 169 ? -13.143 -6.837 21.065 1.00 89.81 169 GLU A CA 1
ATOM 1339 C C . GLU A 1 169 ? -12.645 -8.060 21.818 1.00 89.81 169 GLU A C 1
ATOM 1341 O O . GLU A 1 169 ? -12.623 -9.170 21.285 1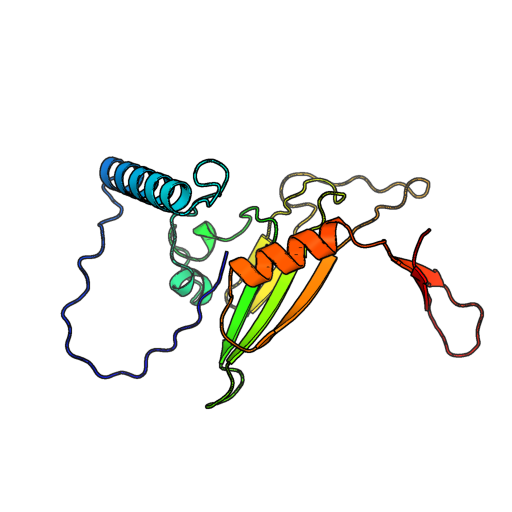.00 89.81 169 GLU A O 1
ATOM 1346 N N . ARG A 1 170 ? -12.246 -7.874 23.080 1.00 90.19 170 ARG A N 1
ATOM 1347 C CA . ARG A 1 170 ? -11.894 -9.017 23.922 1.00 90.19 170 ARG A CA 1
ATOM 1348 C C . ARG A 1 170 ? -13.115 -9.898 24.137 1.00 90.19 170 ARG A C 1
ATOM 1350 O O . ARG A 1 170 ? -14.165 -9.437 24.572 1.00 90.19 170 ARG A O 1
ATOM 1357 N N . SER A 1 171 ? -12.915 -11.186 23.911 1.00 92.56 171 SER A N 1
ATOM 1358 C CA . SER A 1 171 ? -13.938 -12.199 24.117 1.00 92.56 171 SER A CA 1
ATOM 1359 C C . SER A 1 171 ? -14.183 -12.446 25.606 1.00 92.56 171 SER A C 1
ATOM 1361 O O . SER A 1 171 ? -13.245 -12.514 26.403 1.00 92.56 171 SER A O 1
ATOM 1363 N N . THR A 1 172 ? -15.444 -12.678 25.966 1.00 93.25 172 THR A N 1
ATOM 1364 C CA . THR A 1 172 ? -15.835 -13.209 27.286 1.00 93.25 172 THR A CA 1
ATOM 1365 C C . THR A 1 172 ? -15.968 -14.739 27.292 1.00 93.25 172 THR A C 1
ATOM 1367 O O . THR A 1 172 ? -16.100 -15.353 28.352 1.00 93.25 172 THR A O 1
ATOM 1370 N N . LYS A 1 173 ? -15.903 -15.383 26.118 1.00 92.06 173 LYS A N 1
ATOM 1371 C CA . LYS A 1 173 ? -16.014 -16.837 25.946 1.00 92.06 173 LYS A CA 1
ATOM 1372 C C . LYS A 1 173 ? -14.720 -17.552 26.330 1.00 92.06 173 LYS A C 1
ATOM 1374 O O . LYS A 1 173 ? -13.614 -17.099 26.031 1.00 92.06 173 LYS A O 1
ATOM 1379 N N . LYS A 1 174 ? -14.862 -18.729 26.944 1.00 91.50 174 LYS A N 1
ATOM 1380 C CA . LYS A 1 174 ? -13.735 -19.595 27.311 1.00 91.50 174 LYS A CA 1
ATOM 1381 C C . LYS A 1 174 ? -12.962 -20.023 26.053 1.00 91.50 174 LYS A C 1
ATOM 1383 O O . LYS A 1 174 ? -13.572 -20.420 25.069 1.00 91.50 174 LYS A O 1
ATOM 1388 N N . HIS A 1 175 ? -11.629 -19.983 26.112 1.00 92.56 175 HIS A N 1
ATOM 1389 C CA . HIS A 1 175 ? -10.723 -20.352 25.007 1.00 92.56 175 HIS A CA 1
ATOM 1390 C C . HIS A 1 175 ? -10.846 -19.493 23.735 1.00 92.56 175 HIS A C 1
ATOM 1392 O O . HIS A 1 175 ? -10.421 -19.908 22.662 1.00 92.56 175 HIS A O 1
ATOM 1398 N N . THR A 1 176 ? -11.395 -18.284 23.836 1.00 92.81 176 THR A N 1
ATOM 1399 C CA . THR A 1 176 ? -11.402 -17.309 22.742 1.00 92.81 176 THR A CA 1
ATOM 1400 C C . THR A 1 176 ? -10.813 -16.009 23.268 1.00 92.81 176 THR A C 1
ATOM 1402 O O . THR A 1 176 ? -11.232 -15.535 24.319 1.00 92.81 176 THR A O 1
ATOM 1405 N N . THR A 1 177 ? -9.816 -15.454 22.574 1.00 93.06 177 THR A N 1
ATOM 1406 C CA . THR A 1 177 ? -9.133 -14.224 23.015 1.00 93.06 177 THR A CA 1
ATOM 1407 C C . THR A 1 177 ? -9.893 -12.977 22.575 1.00 93.06 177 THR A C 1
ATOM 1409 O O . THR A 1 177 ? -10.108 -12.076 23.381 1.00 93.06 177 THR A O 1
ATOM 1412 N N . ASN A 1 178 ? -10.336 -12.942 21.315 1.00 92.56 178 ASN A N 1
ATOM 1413 C CA . ASN A 1 178 ? -11.045 -11.809 20.729 1.00 92.56 178 ASN A CA 1
ATOM 1414 C C . ASN A 1 178 ? -12.220 -12.281 19.871 1.00 92.56 178 ASN A C 1
ATOM 1416 O O . ASN A 1 178 ? -12.179 -13.375 19.308 1.00 92.56 178 ASN A O 1
ATOM 1420 N N . GLU A 1 179 ? -13.224 -11.428 19.738 1.00 93.12 179 GLU A N 1
ATOM 1421 C CA . GLU A 1 179 ? -14.337 -11.576 18.808 1.00 93.12 179 GLU A CA 1
ATOM 1422 C C . GLU A 1 179 ? -14.301 -10.434 17.797 1.00 93.12 179 GLU A C 1
ATOM 1424 O O . GLU A 1 179 ? -13.894 -9.316 18.112 1.00 93.12 179 GLU A O 1
ATOM 1429 N N . ILE A 1 180 ? -14.710 -10.737 16.568 1.00 91.06 180 ILE A N 1
ATOM 1430 C CA . ILE A 1 180 ? -14.730 -9.781 15.465 1.00 91.06 180 ILE A CA 1
ATOM 1431 C C . ILE A 1 180 ? -16.182 -9.583 15.063 1.00 91.06 180 ILE A C 1
ATOM 1433 O O . ILE A 1 180 ? -16.875 -10.553 14.752 1.00 91.06 180 ILE A O 1
ATOM 1437 N N . HIS A 1 181 ? -16.640 -8.340 15.043 1.00 90.12 181 HIS A N 1
ATOM 1438 C CA . HIS A 1 181 ? -17.968 -7.989 14.557 1.00 90.12 181 HIS A CA 1
ATOM 1439 C C . HIS A 1 181 ? -17.876 -6.827 13.580 1.00 90.12 181 HIS A C 1
ATOM 1441 O O . HIS A 1 181 ? -16.970 -5.997 13.640 1.00 90.12 181 HIS A O 1
ATOM 1447 N N . ARG A 1 182 ? -18.808 -6.798 12.633 1.00 87.38 182 ARG A N 1
ATOM 1448 C CA . ARG A 1 182 ? -18.931 -5.693 11.690 1.00 87.38 182 ARG A CA 1
ATOM 1449 C C . ARG A 1 182 ? -19.572 -4.514 12.423 1.00 87.38 182 ARG A C 1
ATOM 1451 O O . ARG A 1 182 ? -20.561 -4.709 13.127 1.00 87.38 182 ARG A O 1
ATOM 1458 N N . LEU A 1 183 ? -18.985 -3.330 12.289 1.00 83.44 183 LEU A N 1
ATOM 1459 C CA . LEU A 1 183 ? -19.580 -2.095 12.791 1.00 83.44 183 LEU A CA 1
ATOM 1460 C C . LEU A 1 183 ? -20.877 -1.791 12.017 1.00 83.44 183 LEU A C 1
ATOM 1462 O O . LEU A 1 183 ? -21.043 -2.313 10.916 1.00 83.44 183 LEU A O 1
ATOM 1466 N N . PRO A 1 184 ? -21.826 -1.046 12.600 1.00 73.62 184 PRO A N 1
ATOM 1467 C CA . PRO A 1 184 ? -23.046 -0.648 11.902 1.00 73.62 184 PRO A CA 1
ATOM 1468 C C . PRO A 1 184 ? -22.776 0.265 10.699 1.00 73.62 184 PRO A C 1
ATOM 1470 O O . PRO A 1 184 ? -21.738 0.969 10.692 1.00 73.62 184 PRO A O 1
#